Protein AF-A0A2T6E8A7-F1 (afdb_monomer)

Foldseek 3Di:
DPPPVVVVVVVVVPPPDDQQWKKKKKKWKDFPVGRVFIWIKIWIWTDDPQFKIWIWIWIQGGCPPPDRFIWIKIKIKGWDDDPPDPFKTKMKMKIWTGTDPDPGTWIKTKIWMWGHPDQFKIKIWMWIDTPVDPRRIMIMIIMMGIPSSVVCVVVVQVPPPPPPPPPPPDPPDDDPPDDDPDDDDDDDDDDDDDDDDDDDDDDDDDDPDDPDPDPDPPPPPVVNVVVLVVLVVQQPDDDPFAKKKWQGKALDSVVVVVVLVVCCVPDPSVQWGWHQDPVVNTIITIGDRDHPVVRVVVQVSCVVVVTHIDIDGDHDDPD

Structure (mmCIF, N/CA/C/O backbone):
data_AF-A0A2T6E8A7-F1
#
_entry.id   AF-A0A2T6E8A7-F1
#
loop_
_atom_site.group_PDB
_atom_site.id
_atom_site.type_symbol
_atom_site.label_atom_id
_atom_site.label_alt_id
_atom_site.label_comp_id
_atom_site.label_asym_id
_atom_site.label_entity_id
_atom_site.label_seq_id
_atom_site.pdbx_PDB_ins_code
_atom_site.Cartn_x
_atom_site.Cartn_y
_atom_site.Cartn_z
_atom_site.occupancy
_atom_site.B_iso_or_equiv
_atom_site.auth_seq_id
_atom_site.auth_comp_id
_atom_site.auth_asym_id
_atom_site.auth_atom_id
_atom_site.pdbx_PDB_model_num
ATOM 1 N N . MET A 1 1 ? -6.233 22.388 32.975 1.00 47.16 1 MET A N 1
ATOM 2 C CA . MET A 1 1 ? -6.490 21.350 31.947 1.00 47.16 1 MET A CA 1
ATOM 3 C C . MET A 1 1 ? -6.952 21.901 30.582 1.00 47.16 1 MET A C 1
ATOM 5 O O . MET A 1 1 ? -7.516 21.151 29.806 1.00 47.16 1 MET A O 1
ATOM 9 N N . LYS A 1 2 ? -6.678 23.170 30.222 1.00 43.06 2 LYS A N 1
ATOM 10 C CA . LYS A 1 2 ? -6.963 23.716 28.875 1.00 43.06 2 LYS A CA 1
ATOM 11 C C . LYS A 1 2 ? -5.783 23.768 27.868 1.00 43.06 2 LYS A C 1
ATOM 13 O O . LYS A 1 2 ? -6.084 23.927 26.692 1.00 43.06 2 LYS A O 1
ATOM 18 N N . PRO A 1 3 ? -4.483 23.600 28.222 1.00 44.62 3 PRO A N 1
ATOM 19 C CA . PRO A 1 3 ? -3.418 23.781 27.226 1.00 44.62 3 PRO A CA 1
ATOM 20 C C . PRO A 1 3 ? -3.110 22.536 26.372 1.00 44.62 3 PRO A C 1
ATOM 22 O O . PRO A 1 3 ? -2.413 22.660 25.374 1.00 44.62 3 PRO A O 1
ATOM 25 N N . PHE A 1 4 ? -3.630 21.347 26.707 1.00 44.06 4 PHE A N 1
ATOM 26 C CA . PHE A 1 4 ? -3.289 20.111 25.980 1.00 44.06 4 PHE A CA 1
ATOM 27 C C . PHE A 1 4 ? -4.102 19.917 24.683 1.00 44.06 4 PHE A C 1
ATOM 29 O O . PHE A 1 4 ? -3.589 19.392 23.701 1.00 44.06 4 PHE A O 1
ATOM 36 N N . PHE A 1 5 ? -5.340 20.428 24.634 1.00 42.47 5 PHE A N 1
ATOM 37 C CA . PHE A 1 5 ? -6.212 20.334 23.451 1.00 42.47 5 PHE A CA 1
ATOM 38 C C . PHE A 1 5 ? -5.755 21.209 22.276 1.00 42.47 5 PHE A C 1
ATOM 40 O O . PHE A 1 5 ? -6.017 20.880 21.124 1.00 42.47 5 PHE A O 1
ATOM 47 N N . VAL A 1 6 ? -5.029 22.296 22.549 1.00 43.62 6 VAL A N 1
ATOM 48 C CA . VAL A 1 6 ? -4.458 23.140 21.492 1.00 43.62 6 VAL A CA 1
ATOM 49 C C . VAL A 1 6 ? -3.283 22.428 20.814 1.00 43.62 6 VAL A C 1
ATOM 51 O O . VAL A 1 6 ? -3.108 22.580 19.613 1.00 43.62 6 VAL A O 1
ATOM 54 N N . PHE A 1 7 ? -2.536 21.582 21.531 1.00 42.62 7 PHE A N 1
ATOM 55 C CA . PHE A 1 7 ? -1.348 20.910 20.994 1.00 42.62 7 PHE A CA 1
ATOM 56 C C . PHE A 1 7 ? -1.667 19.818 19.961 1.00 42.62 7 PHE A C 1
ATOM 58 O O . PHE A 1 7 ? -0.967 19.723 18.958 1.00 42.62 7 PHE A O 1
ATOM 65 N N . VAL A 1 8 ? -2.733 19.031 20.153 1.00 44.66 8 VAL A N 1
ATOM 66 C CA . VAL A 1 8 ? -3.107 17.957 19.206 1.00 44.66 8 VAL A CA 1
ATOM 67 C C . VAL A 1 8 ? -3.719 18.529 17.921 1.00 44.66 8 VAL A C 1
ATOM 69 O O . VAL A 1 8 ? -3.403 18.060 16.828 1.00 44.66 8 VAL A O 1
ATOM 72 N N . SER A 1 9 ? -4.518 19.596 18.026 1.00 43.59 9 SER A N 1
ATOM 73 C CA . SER A 1 9 ? -5.091 20.271 16.854 1.00 43.59 9 SER A CA 1
ATOM 74 C C . SER A 1 9 ? -4.062 21.113 16.088 1.00 43.59 9 SER A C 1
ATOM 76 O O . SER A 1 9 ? -4.093 21.115 14.859 1.00 43.59 9 SER A O 1
ATOM 78 N N . LEU A 1 10 ? -3.112 21.778 16.769 1.00 38.94 10 LEU A N 1
ATOM 79 C CA . LEU A 1 10 ? -2.026 22.490 16.076 1.00 38.94 10 LEU A CA 1
ATOM 80 C C . LEU A 1 10 ? -1.034 21.526 15.412 1.00 38.94 10 LEU A C 1
ATOM 82 O O . LEU A 1 10 ? -0.597 21.811 14.302 1.00 38.94 10 LEU A O 1
ATOM 86 N N . ALA A 1 11 ? -0.720 20.380 16.031 1.00 44.75 11 ALA A N 1
ATOM 87 C CA . ALA A 1 11 ? 0.197 19.398 15.444 1.00 44.75 11 ALA A CA 1
ATOM 88 C C . ALA A 1 11 ? -0.328 18.815 14.118 1.00 44.75 11 ALA A C 1
ATOM 90 O O . ALA A 1 11 ? 0.455 18.542 13.211 1.00 44.75 11 ALA A O 1
ATOM 91 N N . MET A 1 12 ? -1.652 18.682 13.969 1.00 44.31 12 MET A N 1
ATOM 92 C CA . MET A 1 12 ? -2.278 18.249 12.713 1.00 44.31 12 MET A CA 1
ATOM 93 C C . MET A 1 12 ? -2.247 19.332 11.620 1.00 44.31 12 MET A C 1
ATOM 95 O O . MET A 1 12 ? -2.169 18.994 10.438 1.00 44.31 12 MET A O 1
ATOM 99 N N . ALA A 1 13 ? -2.274 20.616 11.997 1.00 43.91 13 ALA A N 1
ATOM 100 C CA . ALA A 1 13 ? -2.292 21.744 11.063 1.00 43.91 13 ALA A CA 1
ATOM 101 C C . ALA A 1 13 ? -0.890 22.228 10.637 1.00 43.91 13 ALA A C 1
ATOM 103 O O . ALA A 1 13 ? -0.760 22.807 9.562 1.00 43.91 13 ALA A O 1
ATOM 104 N N . SER A 1 14 ? 0.160 21.986 11.434 1.00 40.50 14 SER A N 1
ATOM 105 C CA . SER A 1 14 ? 1.520 22.488 11.164 1.00 40.50 14 SER A CA 1
ATOM 106 C C . SER A 1 14 ? 2.493 21.466 10.560 1.00 40.50 14 SER A C 1
ATOM 108 O O . SER A 1 14 ? 3.642 21.811 10.300 1.00 40.50 14 SER A O 1
ATOM 110 N N . LEU A 1 15 ? 2.077 20.219 10.318 1.00 42.75 15 LEU A N 1
ATOM 111 C CA . LEU A 1 15 ? 2.894 19.219 9.613 1.00 42.75 15 LEU A CA 1
ATOM 112 C C . LEU A 1 15 ? 2.669 19.301 8.097 1.00 42.75 15 LEU A C 1
ATOM 114 O O . LEU A 1 15 ? 2.238 18.350 7.445 1.00 42.75 15 LEU A O 1
ATOM 118 N N . SER A 1 16 ? 2.950 20.472 7.535 1.00 44.66 16 SER A N 1
ATOM 119 C CA . SER A 1 16 ? 3.291 20.623 6.127 1.00 44.66 16 SER A CA 1
ATOM 120 C C . SER A 1 16 ? 4.777 20.314 5.991 1.00 44.66 16 SER A C 1
ATOM 122 O O . SER A 1 16 ? 5.584 21.114 6.452 1.00 44.66 16 SER A O 1
ATOM 124 N N . VAL A 1 17 ? 5.095 19.139 5.436 1.00 42.09 17 VAL A N 1
ATOM 125 C CA . VAL A 1 17 ? 6.297 18.757 4.661 1.00 42.09 17 VAL A CA 1
ATOM 126 C C . VAL A 1 17 ? 6.414 17.221 4.747 1.00 42.09 17 VAL A C 1
ATOM 128 O O . VAL A 1 17 ? 6.731 16.662 5.790 1.00 42.09 17 VAL A O 1
ATOM 131 N N . GLN A 1 18 ? 6.105 16.545 3.633 1.00 45.78 18 GLN A N 1
ATOM 132 C CA . GLN A 1 18 ? 6.493 15.157 3.309 1.00 45.78 18 GLN A CA 1
ATOM 133 C C . GLN A 1 18 ? 5.883 13.967 4.093 1.00 45.78 18 GLN A C 1
ATOM 135 O O . GLN A 1 18 ? 6.484 12.897 4.133 1.00 45.78 18 GLN A O 1
ATOM 140 N N . ALA A 1 19 ? 4.675 14.063 4.659 1.00 44.72 19 ALA A N 1
ATOM 141 C CA . ALA A 1 19 ? 3.970 12.850 5.108 1.00 44.72 19 ALA A CA 1
ATOM 142 C C . ALA A 1 19 ? 3.392 12.096 3.895 1.00 44.72 19 ALA A C 1
ATOM 144 O O . ALA A 1 19 ? 2.488 12.593 3.224 1.00 44.72 19 ALA A O 1
ATOM 145 N N . GLU A 1 20 ? 3.947 10.924 3.588 1.00 64.12 20 GLU A N 1
ATOM 146 C CA . GLU A 1 20 ? 3.787 10.299 2.274 1.00 64.12 20 GLU A CA 1
ATOM 147 C C . GLU A 1 20 ? 2.531 9.440 2.077 1.00 64.12 20 GLU A C 1
ATOM 149 O O . GLU A 1 20 ? 2.126 9.279 0.928 1.00 64.12 20 GLU A O 1
ATOM 154 N N . ASP A 1 21 ? 1.890 8.932 3.133 1.00 79.56 21 ASP A N 1
ATOM 155 C CA . ASP A 1 21 ? 0.665 8.132 3.013 1.00 79.56 21 ASP A CA 1
ATOM 156 C C . ASP A 1 21 ? -0.347 8.504 4.118 1.00 79.56 21 ASP A C 1
ATOM 158 O O . ASP A 1 21 ? -0.066 8.477 5.317 1.00 79.56 21 ASP A O 1
ATOM 162 N N . THR A 1 22 ? -1.554 8.887 3.694 1.00 89.31 22 THR A N 1
ATOM 163 C CA . THR A 1 22 ? -2.738 9.042 4.556 1.00 89.31 22 THR A CA 1
ATOM 164 C C . THR A 1 22 ? -3.665 7.863 4.296 1.00 89.31 22 THR A C 1
ATOM 166 O O . THR A 1 22 ? -3.888 7.506 3.134 1.00 89.31 22 THR A O 1
ATOM 169 N N . PHE A 1 23 ? -4.224 7.273 5.352 1.00 90.94 23 PHE A N 1
ATOM 170 C CA . PHE A 1 23 ? -5.163 6.162 5.224 1.00 90.94 23 PHE A CA 1
ATOM 171 C C . PHE A 1 23 ? -6.329 6.252 6.199 1.00 90.94 23 PHE A C 1
ATOM 173 O O . PHE A 1 23 ? -6.275 6.906 7.238 1.00 90.94 23 PHE A O 1
ATOM 180 N N . PHE A 1 24 ? -7.413 5.585 5.832 1.00 94.19 24 PHE A N 1
ATOM 181 C CA . PHE A 1 24 ? -8.679 5.590 6.547 1.00 94.19 24 PHE A CA 1
ATOM 182 C C . PHE A 1 24 ? -8.940 4.193 7.081 1.00 94.19 24 PHE A C 1
ATOM 184 O O .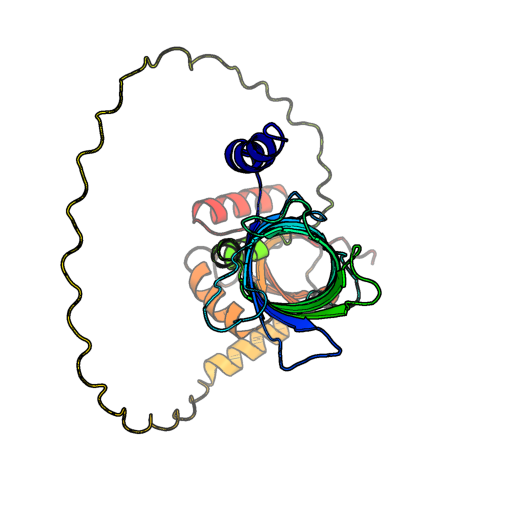 PHE A 1 24 ? -8.599 3.212 6.424 1.00 94.19 24 PHE A O 1
ATOM 191 N N . SER A 1 25 ? -9.552 4.076 8.255 1.00 94.88 25 SER A N 1
ATOM 192 C CA . SER A 1 25 ? -9.952 2.764 8.766 1.00 94.88 25 SER A CA 1
ATOM 193 C C . SER A 1 25 ? -11.312 2.801 9.432 1.00 94.88 25 SER A C 1
ATOM 195 O O . SER A 1 25 ? -11.571 3.717 10.212 1.00 94.88 25 SER A O 1
ATOM 197 N N . ILE A 1 26 ? -12.121 1.773 9.188 1.00 95.12 26 ILE A N 1
ATOM 198 C CA . ILE A 1 26 ? -13.404 1.543 9.859 1.00 95.12 26 ILE A CA 1
ATOM 199 C C . ILE A 1 26 ? -13.352 0.160 10.502 1.00 95.12 26 ILE A C 1
ATOM 201 O O . ILE A 1 26 ? -12.892 -0.798 9.878 1.00 95.12 26 ILE A O 1
ATOM 205 N N . ALA A 1 27 ? -13.796 0.051 11.750 1.00 95.62 27 ALA A N 1
ATOM 206 C CA . ALA A 1 27 ? -13.743 -1.196 12.497 1.00 95.62 27 ALA A CA 1
ATOM 207 C C . ALA A 1 27 ? -14.930 -1.379 13.440 1.00 95.62 27 ALA A C 1
ATOM 209 O O . ALA A 1 27 ? -15.390 -0.423 14.066 1.00 95.62 27 ALA A O 1
ATOM 210 N N . GLY A 1 28 ? -15.355 -2.631 13.589 1.00 94.94 28 GLY A N 1
ATOM 211 C CA . GLY A 1 28 ? -16.166 -3.069 14.717 1.00 94.94 28 GLY A CA 1
ATOM 212 C C . GLY A 1 28 ? -15.267 -3.373 15.913 1.00 94.94 28 GLY A C 1
ATOM 213 O O . GLY A 1 28 ? -14.161 -3.889 15.749 1.00 94.94 28 GLY A O 1
ATOM 214 N N . THR A 1 29 ? -15.725 -3.045 17.115 1.00 92.81 29 THR A N 1
ATOM 215 C CA . THR A 1 29 ? -15.020 -3.325 18.373 1.00 92.81 29 THR A CA 1
ATOM 216 C C . THR A 1 29 ? -15.984 -3.953 19.364 1.00 92.81 29 THR A C 1
ATOM 218 O O . THR A 1 29 ? -17.149 -3.573 19.406 1.00 92.81 29 THR A O 1
ATOM 221 N N . THR A 1 30 ? -15.521 -4.889 20.182 1.00 92.44 30 THR A N 1
ATOM 222 C CA . THR A 1 30 ? -16.350 -5.491 21.231 1.00 92.44 30 THR A CA 1
ATOM 223 C C . THR A 1 30 ? -15.495 -5.947 22.410 1.00 92.44 30 THR A C 1
ATOM 225 O O . THR A 1 30 ? -14.396 -6.458 22.181 1.00 92.44 30 THR A O 1
ATOM 228 N N . PRO A 1 31 ? -15.980 -5.842 23.659 1.00 91.31 31 PRO A N 1
ATOM 229 C CA . PRO A 1 31 ? -15.365 -6.538 24.782 1.00 91.31 31 PRO A CA 1
ATOM 230 C C . PRO A 1 31 ? -15.378 -8.052 24.530 1.00 91.31 31 PRO A C 1
ATOM 232 O O . PRO A 1 31 ? -16.404 -8.604 24.125 1.00 91.31 31 PRO A O 1
ATOM 235 N N . ILE A 1 32 ? -14.267 -8.741 24.798 1.00 90.12 32 ILE A N 1
ATOM 236 C CA . ILE A 1 32 ? -14.122 -10.192 24.559 1.00 90.12 32 ILE A CA 1
ATOM 237 C C . ILE A 1 32 ? -15.081 -11.004 25.443 1.00 90.12 32 ILE A C 1
ATOM 239 O O . ILE A 1 32 ? -15.511 -12.091 25.071 1.00 90.12 32 ILE A O 1
ATOM 243 N N . GLN A 1 33 ? -15.451 -10.471 26.608 1.00 87.94 33 GLN A N 1
ATOM 244 C CA . GLN A 1 33 ? -16.379 -11.130 27.527 1.00 87.94 33 GLN A CA 1
ATOM 245 C C . GLN A 1 33 ? -17.856 -10.822 27.222 1.00 87.94 33 GLN A C 1
ATOM 247 O O . GLN A 1 33 ? -18.734 -11.475 27.780 1.00 87.94 33 GLN A O 1
ATOM 252 N N . GLN A 1 34 ? -18.154 -9.814 26.389 1.00 85.25 34 GLN A N 1
ATOM 253 C CA . GLN A 1 34 ? -19.506 -9.260 26.222 1.00 85.25 34 GLN A CA 1
ATOM 254 C C . GLN A 1 34 ? -19.769 -8.864 24.759 1.00 85.25 34 GLN A C 1
ATOM 256 O O . GLN A 1 34 ? -19.896 -7.686 24.435 1.00 85.25 34 GLN A O 1
ATOM 261 N N . PHE A 1 35 ? -19.878 -9.860 23.874 1.00 82.94 35 PHE A N 1
ATOM 262 C CA . PHE A 1 35 ? -20.068 -9.667 22.425 1.00 82.94 35 PHE A CA 1
ATOM 263 C C . PHE A 1 35 ? -21.321 -8.869 22.028 1.00 82.94 35 PHE A C 1
ATOM 265 O O . PHE A 1 35 ? -21.371 -8.296 20.943 1.00 82.94 35 PHE A O 1
ATOM 272 N N . GLU A 1 36 ? -22.326 -8.802 22.901 1.00 81.50 36 GLU A N 1
ATOM 273 C CA . GLU A 1 36 ? -23.545 -8.012 22.676 1.00 81.50 36 GLU A CA 1
ATOM 274 C C . GLU A 1 36 ? -23.285 -6.495 22.700 1.00 81.50 36 GLU A C 1
ATOM 276 O O . GLU A 1 36 ? -24.120 -5.710 22.252 1.00 81.50 36 GLU A O 1
ATOM 281 N N . ARG A 1 37 ? -22.110 -6.072 23.182 1.00 82.25 37 ARG A N 1
ATOM 282 C CA . ARG A 1 37 ? -21.699 -4.670 23.331 1.00 82.25 37 ARG A CA 1
ATOM 283 C C . ARG A 1 37 ? -20.825 -4.199 22.173 1.00 82.25 37 ARG A C 1
ATOM 285 O O . ARG A 1 37 ? -19.785 -3.568 22.370 1.00 82.25 37 ARG A O 1
ATOM 292 N N . ALA A 1 38 ? -21.239 -4.531 20.954 1.00 87.38 38 ALA A N 1
ATOM 293 C CA . ALA A 1 38 ? -20.525 -4.115 19.759 1.00 87.38 38 ALA A CA 1
ATOM 294 C C . ALA A 1 38 ? -20.585 -2.586 19.585 1.00 87.38 38 ALA A C 1
ATOM 296 O O . ALA A 1 38 ? -21.635 -1.953 19.712 1.00 87.38 38 ALA A O 1
ATOM 297 N N . GLY A 1 39 ? -19.435 -1.998 19.278 1.00 90.00 39 GLY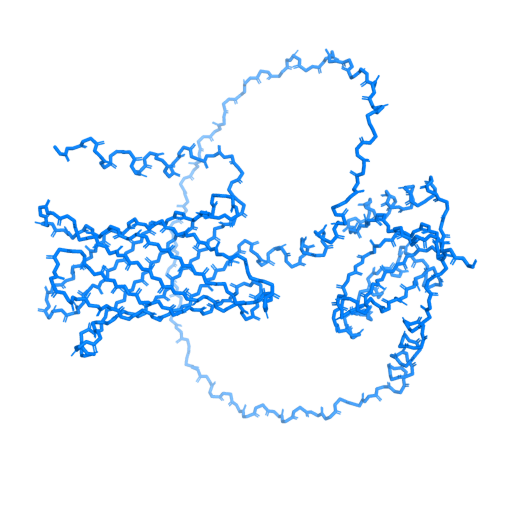 A N 1
ATOM 298 C CA . GLY A 1 39 ? -19.261 -0.600 18.913 1.00 90.00 39 GLY A CA 1
ATOM 299 C C . GLY A 1 39 ? -18.604 -0.460 17.545 1.00 90.00 39 GLY A C 1
ATOM 300 O O . GLY A 1 39 ? -18.164 -1.440 16.937 1.00 90.00 39 GLY A O 1
ATOM 301 N N . ALA A 1 40 ? -18.497 0.779 17.080 1.00 91.94 40 ALA A N 1
ATOM 302 C CA . ALA A 1 40 ? -17.855 1.118 15.816 1.00 91.94 40 ALA A CA 1
ATOM 303 C C . ALA A 1 40 ? -16.789 2.195 16.022 1.00 91.94 40 ALA A C 1
ATOM 305 O O . ALA A 1 40 ? -16.916 3.076 16.877 1.00 91.94 40 ALA A O 1
ATOM 306 N N . ARG A 1 41 ? -15.724 2.124 15.227 1.00 91.75 41 ARG A N 1
ATOM 307 C CA . ARG A 1 41 ? -14.628 3.092 15.231 1.00 91.75 41 ARG A CA 1
ATOM 308 C C . ARG A 1 41 ? -14.277 3.496 13.808 1.00 91.75 41 ARG A C 1
ATOM 310 O O . ARG A 1 41 ? -14.219 2.643 12.923 1.00 91.75 41 ARG A O 1
ATOM 317 N N . ALA A 1 42 ? -13.995 4.776 13.614 1.00 92.56 42 ALA A N 1
ATOM 318 C CA . ALA A 1 42 ? -13.504 5.334 12.365 1.00 92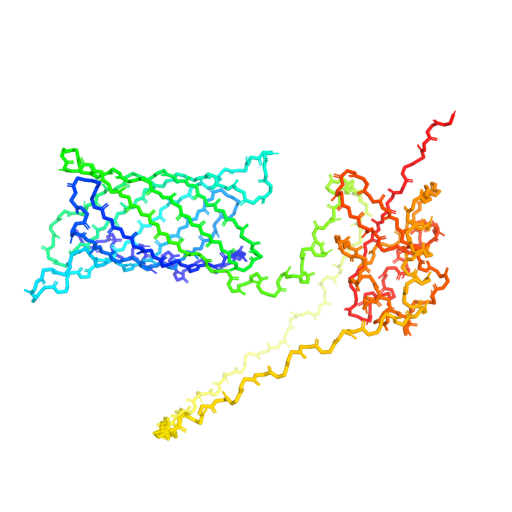.56 42 ALA A CA 1
ATOM 319 C C . ALA A 1 42 ? -12.288 6.221 12.643 1.00 92.56 42 ALA A C 1
ATOM 321 O O . ALA A 1 42 ? -12.288 7.007 13.589 1.00 92.56 42 ALA A O 1
ATOM 322 N N . TYR A 1 43 ? -11.256 6.102 11.816 1.00 91.88 43 TYR A N 1
ATOM 323 C CA . TYR A 1 43 ? -9.993 6.809 12.000 1.00 91.88 43 TYR A CA 1
ATOM 324 C C . TYR A 1 43 ? -9.483 7.380 10.680 1.00 91.88 43 TYR A C 1
ATOM 326 O O . TYR A 1 43 ? -9.606 6.737 9.633 1.00 91.88 43 TYR A O 1
ATOM 334 N N . VAL A 1 44 ? -8.829 8.535 10.774 1.00 91.69 44 VAL A N 1
ATOM 335 C CA . VAL A 1 44 ? -7.932 9.076 9.752 1.00 91.69 44 VAL A CA 1
ATOM 336 C C . VAL A 1 44 ? -6.515 8.999 10.303 1.00 91.69 44 VAL A C 1
ATOM 338 O O . VAL A 1 44 ? -6.207 9.601 11.334 1.00 91.69 44 VAL A O 1
ATOM 341 N N . HIS A 1 45 ? -5.666 8.237 9.625 1.00 91.00 45 HIS A N 1
ATOM 342 C CA . HIS A 1 45 ? -4.279 7.991 9.994 1.00 91.00 45 HIS A CA 1
ATOM 343 C C . HIS A 1 45 ? -3.333 8.726 9.050 1.00 91.00 45 HIS A C 1
ATOM 345 O O . HIS A 1 45 ? -3.612 8.884 7.858 1.00 91.00 45 HIS A O 1
ATOM 351 N N . ARG A 1 46 ? -2.183 9.121 9.583 1.00 87.44 46 ARG A N 1
ATOM 352 C CA . ARG A 1 46 ? -1.055 9.676 8.845 1.00 87.44 46 ARG A CA 1
ATOM 353 C C . ARG A 1 46 ? 0.220 8.967 9.282 1.00 87.44 46 ARG A C 1
ATOM 355 O O . ARG A 1 46 ? 0.558 8.984 10.468 1.00 87.44 46 ARG A O 1
ATOM 362 N N . ASP A 1 47 ? 0.926 8.391 8.318 1.00 83.75 47 ASP A N 1
ATOM 363 C CA . ASP A 1 47 ? 2.236 7.793 8.554 1.00 83.75 47 ASP A CA 1
ATOM 364 C C . ASP A 1 47 ? 3.306 8.888 8.706 1.00 83.75 47 ASP A C 1
ATOM 366 O O . ASP A 1 47 ? 3.390 9.836 7.921 1.00 83.75 47 ASP A O 1
ATOM 370 N N . LEU A 1 48 ? 4.127 8.755 9.743 1.00 81.69 48 LEU A N 1
ATOM 371 C CA . LEU A 1 48 ? 5.305 9.559 10.045 1.00 81.69 48 LEU A CA 1
ATOM 372 C C . LEU A 1 48 ? 6.546 8.681 9.829 1.00 81.69 48 LEU A C 1
ATOM 374 O O . LEU A 1 4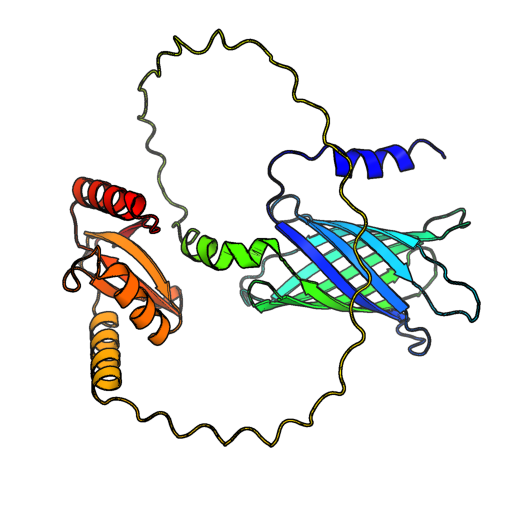8 ? 7.097 8.086 10.758 1.00 81.69 48 LEU A O 1
ATOM 378 N N . GLY A 1 49 ? 6.973 8.569 8.572 1.00 77.50 49 GLY A N 1
ATOM 379 C CA . GLY A 1 49 ? 8.043 7.654 8.173 1.00 77.50 49 GLY A CA 1
ATOM 380 C C . GLY A 1 49 ? 7.569 6.199 8.080 1.00 77.50 49 GLY A C 1
ATOM 381 O O . GLY A 1 49 ? 6.414 5.933 7.771 1.00 77.50 49 GLY A O 1
ATOM 382 N N . ARG A 1 50 ? 8.476 5.238 8.308 1.00 71.31 50 ARG A N 1
ATOM 383 C CA . ARG A 1 50 ? 8.214 3.797 8.088 1.00 71.31 50 ARG A CA 1
ATOM 384 C C . ARG A 1 50 ? 7.628 3.051 9.291 1.00 71.31 50 ARG A C 1
ATOM 386 O O . ARG A 1 50 ? 7.135 1.940 9.130 1.00 71.31 50 ARG A O 1
ATOM 393 N N . HIS A 1 51 ? 7.733 3.620 10.490 1.00 75.69 51 HIS A N 1
ATOM 394 C CA . HIS A 1 51 ? 7.528 2.882 11.746 1.00 75.69 51 HIS A CA 1
ATOM 395 C C . HIS A 1 51 ? 6.580 3.565 12.720 1.00 75.69 51 HIS A C 1
ATOM 397 O O . HIS A 1 51 ? 6.427 3.095 13.844 1.00 75.69 51 HIS A O 1
ATOM 403 N N . LEU A 1 52 ? 5.968 4.676 12.328 1.00 82.38 52 LEU A N 1
ATOM 404 C CA . LEU A 1 52 ? 5.082 5.413 13.205 1.00 82.38 52 LEU A CA 1
ATOM 405 C C . LEU A 1 52 ? 3.897 5.923 12.406 1.00 82.38 52 LEU A C 1
ATOM 407 O O . LEU A 1 52 ? 4.086 6.574 11.388 1.00 82.38 52 LEU A O 1
ATOM 411 N N . ALA A 1 53 ? 2.694 5.676 12.903 1.00 87.12 53 ALA A N 1
ATOM 412 C CA . ALA A 1 53 ? 1.483 6.324 12.425 1.00 87.12 53 ALA A CA 1
ATOM 413 C C . ALA A 1 53 ? 0.812 7.066 13.575 1.00 87.12 53 ALA A C 1
ATOM 415 O O . ALA A 1 53 ? 0.769 6.558 14.703 1.00 87.12 53 ALA A O 1
ATOM 416 N N . ILE A 1 54 ? 0.282 8.249 13.273 1.00 88.94 54 ILE A N 1
ATOM 417 C CA . ILE A 1 54 ? -0.599 9.003 14.162 1.00 88.94 54 ILE A CA 1
ATOM 418 C C . ILE A 1 54 ? -2.006 9.024 13.579 1.00 88.94 54 ILE A C 1
ATOM 420 O O . ILE A 1 54 ? -2.171 9.164 12.368 1.00 88.94 54 ILE A O 1
ATOM 424 N N . ALA A 1 55 ? -3.032 8.911 14.416 1.00 89.81 55 ALA A N 1
ATOM 425 C CA . ALA A 1 55 ? -4.407 8.983 13.935 1.00 89.81 55 ALA A CA 1
ATOM 426 C C . ALA A 1 55 ? -5.321 9.773 14.855 1.00 89.81 55 ALA A C 1
ATOM 428 O O . ALA A 1 55 ? -5.172 9.740 16.076 1.00 89.81 55 ALA A O 1
ATOM 429 N N . GLY A 1 56 ? -6.278 10.450 14.226 1.00 90.06 56 GLY A N 1
ATOM 430 C CA . GLY A 1 56 ? -7.426 11.081 14.859 1.00 90.06 56 GLY A CA 1
ATOM 431 C C . GLY A 1 56 ? -8.696 10.368 14.412 1.00 90.06 56 GLY A C 1
ATOM 432 O O . GLY A 1 56 ? -8.836 10.030 13.234 1.00 90.06 56 GLY A O 1
ATOM 433 N N . GLY A 1 57 ? -9.623 10.114 15.328 1.00 89.94 57 GLY A N 1
ATOM 434 C CA . GLY A 1 57 ? -10.824 9.367 14.983 1.00 89.94 57 GLY A CA 1
ATOM 435 C C . GLY A 1 57 ? -12.009 9.605 15.893 1.00 89.94 57 GLY A C 1
ATOM 436 O O . GLY A 1 57 ? -11.933 10.315 16.897 1.00 89.94 57 GLY A O 1
ATOM 437 N N . TYR A 1 58 ? -13.097 8.957 15.512 1.00 90.00 58 TYR A N 1
ATOM 438 C CA . TYR A 1 58 ? -14.331 8.870 16.264 1.00 90.00 58 TYR A CA 1
ATOM 439 C C . TYR A 1 58 ? -14.549 7.419 16.684 1.00 90.00 58 TYR A C 1
ATOM 441 O O . TYR A 1 58 ? -14.403 6.498 15.877 1.00 90.00 58 TYR A O 1
ATOM 449 N N . ALA A 1 59 ? -14.937 7.213 17.935 1.00 85.94 59 ALA A N 1
ATOM 450 C CA . ALA A 1 59 ? -15.520 5.950 18.363 1.00 85.94 59 ALA A CA 1
ATOM 451 C C . ALA A 1 59 ? -16.890 6.163 18.971 1.00 85.94 59 ALA A C 1
ATOM 453 O O . ALA A 1 59 ? -17.120 7.134 19.692 1.00 85.94 59 ALA A O 1
ATOM 454 N N . GLN A 1 60 ? -17.743 5.186 18.693 1.00 86.75 60 GLN A N 1
ATOM 455 C CA . GLN A 1 60 ? -19.012 4.971 19.348 1.00 86.75 60 GLN A CA 1
ATOM 456 C C . GLN A 1 60 ? -18.914 3.641 20.092 1.00 86.75 60 GLN A C 1
ATOM 458 O O . GLN A 1 60 ? -19.031 2.562 19.503 1.00 86.75 60 GLN A O 1
ATOM 463 N N . SER A 1 61 ? -18.632 3.728 21.387 1.00 69.62 61 SER A N 1
ATOM 464 C CA . SER A 1 61 ? -18.726 2.606 22.317 1.00 69.62 61 SER A CA 1
ATOM 465 C C . SER A 1 61 ? -20.188 2.417 22.696 1.00 69.62 61 SER A C 1
ATOM 467 O O . SER A 1 61 ? -20.768 3.357 23.217 1.00 69.62 61 SER A O 1
ATOM 469 N N . GLU A 1 62 ? -20.750 1.232 22.434 1.00 71.69 62 GLU A N 1
ATOM 470 C CA . GLU A 1 62 ? -22.125 0.829 22.777 1.00 71.69 62 GLU A CA 1
ATOM 471 C C . GLU A 1 62 ? -23.246 1.808 22.363 1.00 71.69 62 GLU A C 1
ATOM 473 O O . GLU A 1 62 ? -23.360 2.918 22.879 1.00 71.69 62 GLU A O 1
ATOM 478 N N . PRO A 1 63 ? -24.224 1.391 21.547 1.00 54.53 63 PRO A N 1
ATOM 479 C CA . PRO A 1 63 ? -25.503 2.083 21.521 1.00 54.53 63 PRO A CA 1
ATOM 480 C C . PRO A 1 63 ? -26.256 1.802 22.835 1.00 54.53 63 PRO A C 1
ATOM 482 O O . PRO A 1 63 ? -27.188 0.999 22.870 1.00 54.53 63 PRO A O 1
ATOM 485 N N . GLN A 1 64 ? -25.901 2.471 23.937 1.00 50.22 64 GLN A N 1
ATOM 486 C CA . GLN A 1 64 ? -26.875 2.638 25.012 1.00 50.22 64 GLN A CA 1
ATOM 487 C C . GLN A 1 64 ? -28.045 3.423 24.418 1.00 50.22 64 GLN A C 1
ATOM 489 O O . GLN A 1 64 ? -27.853 4.496 23.839 1.00 50.22 64 GLN A O 1
ATOM 494 N N . ARG A 1 65 ? -29.264 2.870 24.496 1.00 45.41 65 ARG A N 1
ATOM 495 C CA . ARG A 1 65 ? -30.469 3.534 23.973 1.00 45.41 65 ARG A CA 1
ATOM 496 C C . ARG A 1 65 ? -30.536 4.963 24.523 1.00 45.41 65 ARG A C 1
ATOM 498 O O . ARG A 1 65 ? -30.794 5.151 25.705 1.00 45.41 65 ARG A O 1
ATOM 505 N N . GLY A 1 66 ? -30.329 5.948 23.648 1.00 45.19 66 GLY A N 1
ATOM 506 C CA . GLY A 1 66 ? -30.441 7.372 23.972 1.00 45.19 66 GLY A CA 1
ATOM 507 C C . GLY A 1 66 ? -29.135 8.108 24.287 1.00 45.19 66 GLY A C 1
ATOM 508 O O . GLY A 1 66 ? -29.205 9.298 24.577 1.00 45.19 66 GLY A O 1
ATOM 509 N N . VAL A 1 67 ? -27.962 7.468 24.203 1.00 47.97 67 VAL A N 1
ATOM 510 C CA . VAL A 1 67 ? -26.671 8.135 24.440 1.00 47.97 67 VAL A CA 1
ATOM 511 C C . VAL A 1 67 ? -25.717 7.858 23.277 1.00 47.97 67 VAL A C 1
ATOM 513 O O . VAL A 1 67 ? -25.083 6.811 23.204 1.00 47.97 67 VAL A O 1
ATOM 516 N N . SER A 1 68 ? -25.592 8.809 22.348 1.00 50.25 68 SER A N 1
ATOM 517 C CA . SER A 1 68 ? -24.501 8.805 21.369 1.00 50.25 68 SER A CA 1
ATOM 518 C C . SER A 1 68 ? -23.236 9.343 22.043 1.00 50.25 68 SER A C 1
ATOM 520 O O . SER A 1 68 ? -22.926 10.533 21.946 1.00 50.25 68 SER A O 1
ATOM 522 N N . GLN A 1 69 ? -22.521 8.493 22.777 1.00 59.72 69 GLN A N 1
ATOM 523 C CA . GLN A 1 69 ? -21.204 8.850 23.302 1.00 59.72 69 GLN A CA 1
ATOM 524 C C . GLN A 1 69 ? -20.178 8.716 22.182 1.00 59.72 69 GLN A C 1
ATOM 526 O O . GLN A 1 69 ? -19.606 7.661 21.924 1.00 59.72 69 GLN A O 1
ATOM 531 N N . GLY A 1 70 ? -20.008 9.825 21.471 1.00 60.66 70 GLY A N 1
ATOM 532 C CA . GLY A 1 70 ? -18.879 10.028 20.593 1.00 60.66 70 GLY A CA 1
ATOM 533 C C . GLY A 1 70 ? -17.639 10.370 21.397 1.00 60.66 70 GLY A C 1
ATOM 534 O O . GLY A 1 70 ? -17.682 11.252 22.255 1.00 60.66 70 GLY A O 1
ATOM 535 N N . SER A 1 71 ? -16.533 9.706 21.098 1.00 65.25 71 SER A N 1
ATOM 536 C CA . SER A 1 71 ? -15.235 10.037 21.685 1.00 65.25 71 SER A CA 1
ATOM 537 C C . SER A 1 71 ? -14.206 10.355 20.615 1.00 65.25 71 SER A C 1
ATOM 539 O O . SER A 1 71 ? -14.180 9.694 19.573 1.00 65.25 71 SER A O 1
ATOM 541 N N . VAL A 1 72 ? -13.346 11.332 20.898 1.00 72.81 72 VAL A N 1
ATOM 542 C CA . VAL A 1 72 ? -12.161 11.609 20.080 1.00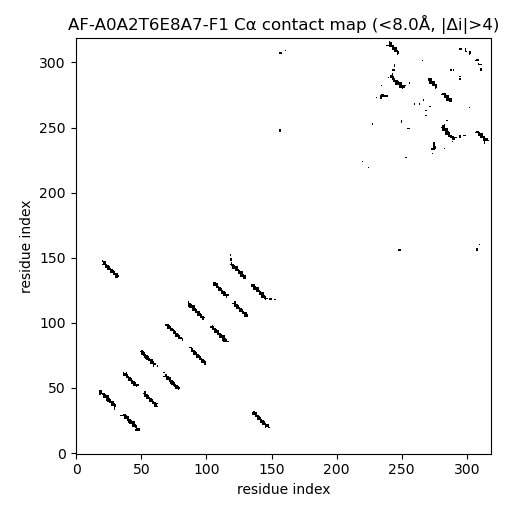 72.81 72 VAL A CA 1
ATOM 543 C C . VAL A 1 72 ? -11.073 10.624 20.478 1.00 72.81 72 VAL A C 1
ATOM 545 O O . VAL A 1 72 ? -10.805 10.453 21.670 1.00 72.81 72 VAL A O 1
ATOM 548 N N . ILE A 1 73 ? -10.454 9.983 19.487 1.00 72.38 73 ILE A N 1
ATOM 549 C CA . ILE A 1 73 ? -9.337 9.064 19.711 1.00 72.38 73 ILE A CA 1
ATOM 550 C C . ILE A 1 73 ? -8.071 9.613 19.074 1.00 72.38 73 ILE A C 1
ATOM 552 O O . ILE A 1 73 ? -8.077 9.935 17.887 1.00 72.38 73 ILE A O 1
ATOM 556 N N . ALA A 1 74 ? -6.992 9.657 19.854 1.00 71.94 74 ALA A N 1
ATOM 557 C CA . ALA A 1 74 ? -5.630 9.767 19.348 1.00 71.94 74 ALA A CA 1
ATOM 558 C C . ALA A 1 74 ? -4.968 8.385 19.392 1.00 71.94 74 ALA A C 1
ATOM 560 O O . ALA A 1 74 ? -5.028 7.719 20.427 1.00 71.94 74 ALA A O 1
ATOM 561 N N . ARG A 1 75 ? -4.346 7.956 18.292 1.00 78.44 75 ARG A N 1
ATOM 562 C CA . ARG A 1 75 ? -3.654 6.663 18.195 1.00 78.44 75 ARG A CA 1
ATOM 563 C C . ARG A 1 75 ? -2.220 6.836 17.731 1.00 78.44 75 ARG A C 1
ATOM 565 O O . ARG A 1 75 ? -1.975 7.568 16.778 1.00 78.44 75 ARG A O 1
ATOM 572 N N . PHE A 1 76 ? -1.317 6.103 18.369 1.00 77.50 76 PHE A N 1
ATOM 573 C CA . PHE A 1 76 ? 0.065 5.913 17.936 1.00 77.50 76 PHE A CA 1
ATOM 574 C C . PHE A 1 76 ? 0.259 4.442 17.606 1.00 77.50 76 PHE A C 1
ATOM 576 O O . PHE A 1 76 ? -0.080 3.606 18.440 1.00 77.50 76 PHE A O 1
ATOM 583 N N . SER A 1 77 ? 0.792 4.103 16.433 1.00 71.88 77 SER A N 1
ATOM 584 C CA . SER A 1 77 ? 1.066 2.700 16.095 1.00 71.88 77 SER A CA 1
ATOM 585 C C . SER A 1 77 ? 2.396 2.485 15.391 1.00 71.88 77 SER A C 1
ATOM 587 O O . SER A 1 77 ? 2.811 3.328 14.601 1.00 71.88 77 SER A O 1
ATOM 589 N N . MET A 1 78 ? 3.026 1.342 15.670 1.00 75.56 78 MET A N 1
ATOM 590 C CA . MET A 1 78 ? 4.309 0.927 15.105 1.00 75.56 78 MET A CA 1
ATOM 591 C C . MET A 1 78 ? 4.131 -0.347 14.273 1.00 75.56 78 MET A C 1
ATOM 593 O O . MET A 1 78 ? 3.999 -1.424 14.861 1.00 75.56 78 MET A O 1
ATOM 597 N N . PRO A 1 79 ? 4.079 -0.261 12.933 1.00 69.06 79 PRO A N 1
ATOM 598 C CA . PRO A 1 79 ? 4.105 -1.440 12.080 1.00 69.06 79 PRO A CA 1
ATOM 599 C C . PRO A 1 79 ? 5.510 -2.057 12.071 1.00 69.06 79 PRO A C 1
ATOM 601 O O . PRO A 1 79 ? 6.512 -1.349 11.924 1.00 69.06 79 PRO A O 1
ATOM 604 N N . PHE A 1 80 ? 5.595 -3.383 12.189 1.00 71.19 80 PHE A N 1
ATOM 605 C CA . PHE A 1 80 ? 6.850 -4.112 12.011 1.00 71.19 80 PHE A CA 1
ATOM 606 C C . PHE A 1 80 ? 6.878 -4.757 10.625 1.00 71.19 80 PHE A C 1
ATOM 608 O O . PHE A 1 80 ? 5.929 -5.424 10.213 1.00 71.19 80 PHE A O 1
ATOM 615 N N . GLN A 1 81 ? 7.984 -4.585 9.905 1.00 65.69 81 GLN A N 1
ATOM 616 C CA . GLN A 1 81 ? 8.233 -5.358 8.693 1.00 65.69 81 GLN A CA 1
ATOM 617 C C . GLN A 1 81 ? 8.704 -6.756 9.092 1.00 65.69 81 GLN A C 1
ATOM 619 O O . GLN A 1 81 ? 9.642 -6.901 9.875 1.00 65.69 81 GLN A O 1
ATOM 624 N N . THR A 1 82 ? 8.057 -7.788 8.555 1.00 56.81 82 THR A N 1
ATOM 625 C CA . THR A 1 82 ? 8.514 -9.173 8.699 1.00 56.81 82 THR A CA 1
ATOM 626 C C . THR A 1 82 ? 8.920 -9.697 7.329 1.00 56.81 82 THR A C 1
ATOM 628 O O . THR A 1 82 ? 8.279 -9.386 6.329 1.00 56.81 82 THR A O 1
ATOM 631 N N . SER A 1 83 ? 9.975 -10.509 7.267 1.00 46.09 83 SER A N 1
ATOM 632 C CA . SER A 1 83 ? 10.400 -11.184 6.032 1.00 46.09 83 SER A CA 1
ATOM 633 C C . SER A 1 83 ? 9.461 -12.322 5.610 1.00 46.09 83 SER A C 1
ATOM 635 O O . SER A 1 83 ? 9.687 -12.961 4.588 1.00 46.09 83 SER A O 1
ATOM 637 N N . LEU A 1 84 ? 8.426 -12.609 6.409 1.00 47.44 84 LEU A N 1
ATOM 638 C CA . LEU A 1 84 ? 7.621 -13.826 6.312 1.00 47.44 84 LEU A CA 1
ATOM 639 C C . LEU A 1 84 ? 6.505 -13.738 5.264 1.00 47.44 84 LEU A C 1
ATOM 641 O O . LEU A 1 84 ? 6.059 -14.776 4.782 1.00 47.44 84 LEU A O 1
ATOM 645 N N . ASN A 1 85 ? 6.053 -12.533 4.904 1.00 53.66 85 ASN A N 1
ATOM 646 C CA . ASN A 1 85 ? 5.110 -12.287 3.811 1.00 53.66 85 ASN A CA 1
ATOM 647 C C . ASN A 1 85 ? 5.001 -10.770 3.578 1.00 53.66 85 ASN A C 1
ATOM 649 O O . ASN A 1 85 ? 4.697 -10.044 4.524 1.00 53.66 85 ASN A O 1
ATOM 653 N N . GLU A 1 86 ? 5.152 -10.280 2.343 1.00 64.88 86 GLU A N 1
ATOM 654 C CA . GLU A 1 86 ? 5.050 -8.842 2.008 1.00 64.88 86 GLU A CA 1
ATOM 655 C C . GLU A 1 86 ? 3.676 -8.223 2.317 1.00 64.88 86 GLU A C 1
ATOM 657 O O . GLU A 1 86 ? 3.477 -7.043 2.071 1.00 64.88 86 GLU A O 1
ATOM 662 N N . ARG A 1 87 ? 2.703 -9.006 2.793 1.00 74.94 87 ARG A N 1
ATOM 663 C CA . ARG A 1 87 ? 1.307 -8.592 2.967 1.00 74.94 87 ARG A CA 1
ATOM 664 C C . ARG A 1 87 ? 0.790 -8.702 4.394 1.00 74.94 87 ARG A C 1
ATOM 666 O O . ARG A 1 87 ? -0.381 -8.407 4.601 1.00 74.94 87 ARG A O 1
ATOM 673 N N . VAL A 1 88 ? 1.599 -9.160 5.351 1.00 80.31 88 VAL A N 1
ATOM 674 C CA . VAL A 1 88 ? 1.172 -9.326 6.749 1.00 80.31 88 VAL A CA 1
ATOM 675 C C . VAL A 1 88 ? 2.049 -8.469 7.653 1.00 80.31 88 VAL A C 1
ATOM 677 O O . VAL A 1 88 ? 3.244 -8.726 7.801 1.00 80.31 88 VAL A O 1
ATOM 680 N N . TYR A 1 89 ? 1.441 -7.462 8.274 1.00 83.31 89 TYR A N 1
ATOM 681 C CA . TYR A 1 89 ? 2.130 -6.448 9.063 1.00 83.31 89 TYR A CA 1
ATOM 682 C C . TYR A 1 89 ? 1.626 -6.476 10.507 1.00 83.31 89 TYR A C 1
ATOM 684 O O . TYR A 1 89 ? 0.524 -5.992 10.788 1.00 83.31 89 TYR A O 1
ATOM 692 N N . PRO A 1 90 ? 2.386 -7.050 11.453 1.00 85.75 90 PRO A N 1
ATOM 693 C CA . PRO A 1 90 ? 2.071 -6.879 12.861 1.00 85.75 90 PRO A CA 1
ATOM 694 C C . PRO A 1 90 ? 2.229 -5.406 13.253 1.00 85.75 90 PRO A C 1
ATOM 696 O O . PRO A 1 90 ? 3.077 -4.690 12.717 1.00 85.75 90 PRO A O 1
ATOM 699 N N . PHE A 1 91 ? 1.427 -4.956 14.210 1.00 87.50 91 PHE A N 1
ATOM 700 C CA . PHE A 1 91 ? 1.540 -3.621 14.782 1.00 87.50 91 PHE A CA 1
ATOM 701 C C . PHE A 1 91 ? 1.192 -3.624 16.269 1.00 87.50 91 PHE A C 1
ATOM 703 O O . PHE A 1 91 ? 0.401 -4.440 16.745 1.00 87.50 91 PHE A O 1
ATOM 710 N N . ALA A 1 92 ? 1.756 -2.668 16.998 1.00 91.44 92 ALA A N 1
ATOM 711 C CA . ALA A 1 92 ? 1.350 -2.332 18.359 1.00 91.44 92 ALA A CA 1
ATOM 712 C C . ALA A 1 92 ? 0.982 -0.851 18.432 1.00 91.44 92 ALA A C 1
ATOM 714 O O . ALA A 1 92 ? 1.481 -0.059 17.630 1.00 91.44 92 ALA A O 1
ATOM 715 N N . GLY A 1 93 ? 0.114 -0.466 19.365 1.00 90.62 93 GLY A N 1
ATOM 716 C CA . GLY A 1 93 ? -0.284 0.926 19.508 1.00 90.62 93 GLY A CA 1
ATOM 717 C C . GLY A 1 93 ? -0.871 1.311 20.856 1.00 90.62 93 GLY A C 1
ATOM 718 O O . GLY A 1 93 ? -1.171 0.464 21.696 1.00 90.62 93 GLY A O 1
ATOM 719 N N . ILE A 1 94 ? -1.008 2.618 21.049 1.00 89.31 94 ILE A N 1
ATOM 720 C CA . ILE A 1 94 ? -1.635 3.229 22.221 1.00 89.31 94 ILE A CA 1
ATOM 721 C C . ILE A 1 94 ? -2.751 4.136 21.720 1.00 89.31 94 ILE A C 1
ATOM 723 O O . ILE A 1 94 ? -2.503 5.010 20.886 1.00 89.31 94 ILE A O 1
ATOM 727 N N . ASP A 1 95 ? -3.953 3.941 22.254 1.00 86.88 95 ASP A N 1
ATOM 728 C CA . ASP A 1 95 ? -5.129 4.748 21.950 1.00 86.88 95 ASP A CA 1
ATOM 729 C C . ASP A 1 95 ? -5.561 5.502 23.208 1.00 86.88 95 ASP A C 1
ATOM 731 O O . ASP A 1 95 ? -5.795 4.893 24.252 1.00 86.88 95 ASP A O 1
ATOM 735 N N . GLN A 1 96 ? -5.737 6.814 23.095 1.00 87.62 96 GLN A N 1
ATOM 736 C CA . GLN A 1 96 ? -6.355 7.631 24.134 1.00 87.62 96 GLN A CA 1
ATOM 737 C C . GLN A 1 96 ? -7.743 8.063 23.673 1.00 87.62 96 GLN A C 1
ATOM 739 O O . GLN A 1 96 ? -7.868 8.738 22.652 1.00 87.62 96 GLN A O 1
ATOM 744 N N . GLN A 1 97 ? -8.773 7.676 24.421 1.00 86.38 97 GLN A N 1
ATOM 745 C CA . GLN A 1 97 ? -10.175 7.937 24.120 1.00 86.38 97 GLN A CA 1
ATOM 746 C C . GLN A 1 97 ? -10.738 8.965 25.106 1.00 86.38 97 GLN A C 1
ATOM 748 O O . GLN A 1 97 ? -10.712 8.757 26.319 1.00 86.38 97 GLN A O 1
ATOM 753 N N . ILE A 1 98 ? -11.244 10.082 24.584 1.00 83.81 98 ILE A N 1
ATOM 754 C CA . ILE A 1 98 ? -11.831 11.161 25.387 1.00 83.81 98 ILE A CA 1
ATOM 755 C C . ILE A 1 98 ? -13.335 11.192 25.131 1.00 83.81 98 ILE A C 1
ATOM 757 O O . ILE A 1 98 ? -13.776 11.594 24.052 1.00 83.81 98 ILE A O 1
ATOM 761 N N . GLU A 1 99 ? -14.119 10.764 26.116 1.00 82.38 99 GLU A N 1
ATOM 762 C CA . GLU A 1 99 ? -15.580 10.841 26.080 1.00 82.38 99 GLU A CA 1
ATOM 763 C C . GLU A 1 99 ? -16.071 12.238 26.473 1.00 82.38 99 GLU A C 1
ATOM 765 O O . GLU A 1 99 ? -15.527 12.892 27.369 1.00 82.38 99 GLU A O 1
ATOM 770 N N . ALA A 1 100 ? -17.132 12.705 25.813 1.00 76.56 100 ALA A N 1
ATOM 771 C CA . ALA A 1 100 ? -17.761 13.973 26.156 1.00 76.56 100 ALA A CA 1
ATOM 772 C C . ALA A 1 100 ? -18.283 13.942 27.605 1.00 76.56 100 ALA A C 1
ATOM 774 O O . ALA A 1 100 ? -19.205 13.199 27.932 1.00 76.56 100 ALA A O 1
ATOM 775 N N . GLY A 1 101 ? -17.694 14.773 28.469 1.00 76.69 101 GLY A N 1
ATOM 776 C CA . GLY A 1 101 ? -18.061 14.874 29.885 1.00 76.69 101 GLY A CA 1
ATOM 777 C C . GLY A 1 101 ? -17.255 13.981 30.834 1.00 76.69 101 GLY A C 1
ATOM 778 O O . GLY A 1 101 ? -17.417 14.117 32.046 1.00 76.69 101 GLY A O 1
ATOM 779 N N . ALA A 1 102 ? -16.362 13.125 30.328 1.00 76.62 102 ALA A N 1
ATOM 780 C CA . ALA A 1 102 ? -15.435 12.379 31.174 1.00 76.62 102 ALA A CA 1
ATOM 781 C C . ALA A 1 102 ? -14.304 13.287 31.688 1.00 76.62 102 ALA A C 1
ATOM 783 O O . ALA A 1 102 ? -13.773 14.129 30.961 1.00 76.62 102 ALA A O 1
ATOM 784 N N . ILE A 1 103 ? -13.939 13.115 32.962 1.00 78.44 103 ILE A N 1
ATOM 785 C CA . ILE A 1 103 ? -12.831 13.847 33.600 1.00 78.44 103 ILE A CA 1
ATOM 786 C C . ILE A 1 103 ? -11.485 13.219 33.213 1.00 78.44 103 ILE A C 1
ATOM 788 O O . ILE A 1 103 ? -10.496 13.933 33.042 1.00 78.44 103 ILE A O 1
ATOM 792 N N . GLU A 1 104 ? -11.466 11.897 33.041 1.00 84.06 104 GLU A N 1
ATOM 793 C CA . GLU A 1 104 ? -10.271 11.111 32.755 1.00 84.06 104 GLU A CA 1
ATOM 794 C C . GLU A 1 104 ? -10.423 10.388 31.409 1.00 84.06 104 GLU A C 1
ATOM 796 O O . GLU A 1 104 ? -11.476 9.803 31.141 1.00 84.06 104 GLU A O 1
ATOM 801 N N . PRO A 1 105 ? -9.411 10.457 30.529 1.00 84.19 105 PRO A N 1
ATOM 802 C CA . PRO A 1 105 ? -9.429 9.742 29.263 1.00 84.19 105 PRO A CA 1
ATOM 803 C C . PRO A 1 105 ? -9.158 8.253 29.479 1.00 84.19 105 PRO A C 1
ATOM 805 O O . PRO A 1 105 ? -8.255 7.898 30.228 1.00 84.19 105 PRO A O 1
ATOM 808 N N . ALA A 1 106 ? -9.858 7.389 28.747 1.00 85.94 106 ALA A N 1
ATOM 809 C CA . ALA A 1 106 ? -9.552 5.965 28.740 1.00 85.94 106 ALA A CA 1
ATOM 810 C C . ALA A 1 106 ? -8.317 5.694 27.871 1.00 85.94 106 ALA A C 1
ATOM 812 O O . ALA A 1 106 ? -8.271 6.096 26.702 1.00 85.94 106 ALA A O 1
ATOM 813 N N . VAL A 1 107 ? -7.327 4.992 28.420 1.00 89.38 107 VAL A N 1
ATOM 814 C CA . VAL A 1 107 ? -6.116 4.597 27.684 1.00 89.38 107 VAL A CA 1
ATOM 815 C C . VAL A 1 107 ? -6.152 3.107 27.363 1.00 89.38 107 VAL A C 1
ATOM 817 O O . VAL A 1 107 ? -6.372 2.274 28.242 1.00 89.38 107 VAL A O 1
ATOM 820 N N . PHE A 1 108 ? -5.903 2.765 26.101 1.00 89.94 108 PHE A N 1
ATOM 821 C CA . PHE A 1 108 ? -5.829 1.389 25.625 1.00 89.94 108 PHE A CA 1
ATOM 822 C C . PHE A 1 108 ? -4.445 1.078 25.062 1.00 89.94 108 PHE A C 1
ATOM 824 O O . PHE A 1 108 ? -3.882 1.875 24.313 1.00 89.94 108 PHE A O 1
ATOM 831 N N . LEU A 1 109 ? -3.949 -0.122 25.352 1.00 92.62 109 LEU A N 1
ATOM 832 C CA . LEU A 1 109 ? -2.792 -0.723 24.692 1.00 92.62 109 LEU A CA 1
ATOM 833 C C . LEU A 1 109 ? -3.277 -1.769 23.693 1.00 92.62 109 LEU A C 1
ATOM 835 O O . LEU A 1 109 ? -4.022 -2.671 24.066 1.00 92.62 109 LEU A O 1
ATOM 839 N N . GLY A 1 110 ? -2.883 -1.642 22.432 1.00 91.69 110 GLY A N 1
ATOM 840 C CA . GLY A 1 110 ? -3.304 -2.509 21.338 1.00 91.69 110 GLY A CA 1
ATOM 841 C C . GLY A 1 110 ? -2.142 -3.283 20.729 1.00 91.69 110 GLY A C 1
ATOM 842 O O . GLY A 1 110 ? -1.040 -2.755 20.579 1.00 91.69 110 GLY A O 1
ATOM 843 N N . ALA A 1 111 ? -2.398 -4.527 20.341 1.00 94.25 111 ALA A N 1
ATOM 844 C CA . ALA A 1 111 ? -1.517 -5.319 19.493 1.00 94.25 111 ALA A CA 1
ATOM 845 C C . ALA A 1 111 ? -2.362 -6.070 18.463 1.00 94.25 111 ALA A C 1
ATOM 847 O O . ALA A 1 111 ? -3.421 -6.612 18.791 1.00 94.25 111 ALA A O 1
ATOM 848 N N . GLY A 1 112 ? -1.914 -6.083 17.213 1.00 93.94 112 GLY A N 1
ATOM 849 C CA . GLY A 1 112 ? -2.691 -6.630 16.114 1.00 93.94 112 GLY A CA 1
ATOM 850 C C . GLY A 1 112 ? -1.860 -6.994 14.899 1.00 93.94 112 GLY A C 1
ATOM 851 O O . GLY A 1 112 ? -0.637 -6.846 14.872 1.00 93.94 112 GLY A O 1
ATOM 852 N N . ILE A 1 113 ? -2.561 -7.495 13.891 1.00 90.75 113 ILE A N 1
ATOM 853 C CA . ILE A 1 113 ? -2.007 -7.862 12.594 1.00 90.75 113 ILE A CA 1
ATOM 854 C C . ILE A 1 113 ? -2.887 -7.238 11.518 1.00 90.75 113 ILE A C 1
ATOM 856 O O . ILE A 1 113 ? -4.116 -7.309 11.570 1.00 90.75 113 ILE A O 1
ATOM 860 N N . GLU A 1 114 ? -2.244 -6.622 10.539 1.00 91.38 114 GLU A N 1
ATOM 861 C CA . GLU A 1 114 ? -2.857 -6.169 9.301 1.00 91.38 114 GLU A CA 1
ATOM 862 C C . GLU A 1 114 ? -2.512 -7.144 8.175 1.00 91.38 114 GLU A C 1
ATOM 864 O O . GLU A 1 114 ? -1.376 -7.605 8.071 1.00 91.38 114 GLU A O 1
ATOM 869 N N . GLN A 1 115 ? -3.486 -7.436 7.320 1.00 91.19 115 GLN A N 1
ATOM 870 C CA . GLN A 1 115 ? -3.280 -8.137 6.067 1.00 91.19 115 GLN A CA 1
ATOM 871 C C . GLN A 1 115 ? -3.689 -7.249 4.893 1.00 91.19 115 GLN A C 1
ATOM 873 O O . GLN A 1 115 ? -4.862 -6.909 4.731 1.00 91.19 115 GLN A O 1
ATOM 878 N N . GLN A 1 116 ? -2.734 -6.935 4.028 1.00 87.44 116 GLN A N 1
ATOM 879 C CA . GLN A 1 116 ? -2.976 -6.180 2.809 1.00 87.44 116 GLN A CA 1
ATOM 880 C C . GLN A 1 116 ? -3.398 -7.119 1.670 1.00 87.44 116 GLN A C 1
ATOM 882 O O . GLN A 1 116 ? -2.677 -8.052 1.306 1.00 87.44 116 GLN A O 1
ATOM 887 N N . TRP A 1 117 ? -4.574 -6.887 1.086 1.00 85.50 117 TRP A N 1
ATOM 888 C CA . TRP A 1 117 ? -5.078 -7.698 -0.030 1.00 85.50 117 TRP A CA 1
ATOM 889 C C . TRP A 1 117 ? -4.633 -7.129 -1.372 1.00 85.50 117 TRP A C 1
ATOM 891 O O . TRP A 1 117 ? -4.160 -7.867 -2.242 1.00 85.50 117 TRP A O 1
ATOM 901 N N . ILE A 1 118 ? -4.749 -5.808 -1.497 1.00 84.44 118 ILE A N 1
ATOM 902 C CA . ILE A 1 118 ? -4.300 -5.011 -2.634 1.00 84.44 118 ILE A CA 1
ATOM 903 C C . ILE A 1 118 ? -3.711 -3.694 -2.133 1.00 84.44 118 ILE A C 1
ATOM 905 O O . ILE A 1 118 ? -3.854 -3.310 -0.976 1.00 84.44 118 ILE A O 1
ATOM 909 N N . ASP A 1 119 ? -3.066 -2.965 -3.029 1.00 80.31 119 ASP A N 1
ATOM 910 C CA . ASP A 1 119 ? -2.358 -1.721 -2.736 1.00 80.31 119 ASP A CA 1
ATOM 911 C C . ASP A 1 119 ? -3.178 -0.691 -1.950 1.00 80.31 119 ASP A C 1
ATOM 913 O O . ASP A 1 119 ? -2.636 0.018 -1.103 1.00 80.31 119 ASP A O 1
ATOM 917 N N . GLN A 1 120 ? -4.479 -0.650 -2.221 1.00 89.50 120 GLN A N 1
ATOM 918 C CA . GLN A 1 120 ? -5.423 0.317 -1.676 1.00 89.50 120 GLN A CA 1
ATOM 919 C C . GLN A 1 120 ? -6.204 -0.210 -0.470 1.00 89.50 120 GLN A C 1
ATOM 921 O O . GLN A 1 120 ? -6.783 0.604 0.241 1.00 89.50 120 GLN A O 1
ATOM 926 N N . TRP A 1 121 ? -6.246 -1.527 -0.240 1.00 91.69 121 TRP A N 1
ATOM 927 C CA . TRP A 1 121 ? -7.156 -2.151 0.724 1.00 91.69 121 TRP A CA 1
ATOM 928 C C . TRP A 1 121 ? -6.495 -3.269 1.526 1.00 91.69 121 TRP A C 1
ATOM 930 O O . TRP A 1 121 ? -5.790 -4.132 0.992 1.00 91.69 121 TRP A O 1
ATOM 940 N N . GLY A 1 122 ? -6.814 -3.298 2.814 1.00 92.81 122 GLY A N 1
ATOM 941 C CA . GLY A 1 122 ? -6.376 -4.330 3.742 1.00 92.81 122 GLY A CA 1
ATOM 942 C C . GLY A 1 122 ? -7.372 -4.519 4.876 1.00 92.81 122 GLY A C 1
ATOM 943 O O . GLY A 1 122 ? -8.169 -3.630 5.180 1.00 92.81 122 GLY A O 1
ATOM 944 N N . GLY A 1 123 ? -7.327 -5.691 5.495 1.00 95.31 123 GLY A N 1
ATOM 945 C CA . GLY A 1 123 ? -8.050 -5.999 6.722 1.00 95.31 123 GLY A CA 1
ATOM 946 C C . GLY A 1 123 ? -7.112 -5.963 7.921 1.00 95.31 123 GLY A C 1
ATOM 947 O O . GLY A 1 123 ? -5.901 -6.121 7.778 1.00 95.31 123 GLY A O 1
ATOM 948 N N . PHE A 1 124 ? -7.650 -5.786 9.120 1.00 95.88 124 PHE A N 1
ATOM 949 C CA . PHE A 1 124 ? -6.874 -5.963 10.342 1.00 95.88 124 PHE A CA 1
ATOM 950 C C . PHE A 1 124 ? -7.698 -6.590 11.457 1.00 95.88 124 PHE A C 1
ATOM 952 O O . PHE A 1 124 ? -8.922 -6.449 11.516 1.00 95.88 124 PHE A O 1
ATOM 959 N N . ILE A 1 125 ? -6.979 -7.245 12.361 1.00 96.81 125 ILE A N 1
ATOM 960 C CA . ILE A 1 125 ? -7.480 -7.743 13.635 1.00 96.81 125 ILE A CA 1
ATOM 961 C C . ILE A 1 125 ? -6.566 -7.238 14.749 1.00 96.81 125 ILE A C 1
ATOM 963 O O . ILE A 1 125 ? -5.343 -7.233 14.611 1.00 96.81 125 ILE A O 1
ATOM 967 N N . GLU A 1 126 ? -7.152 -6.773 15.844 1.00 95.75 126 GLU A N 1
ATOM 968 C CA . GLU A 1 126 ? -6.429 -6.167 16.957 1.00 95.75 126 GLU A CA 1
ATOM 969 C C . GLU A 1 126 ? -7.067 -6.548 18.291 1.00 95.75 126 GLU A C 1
ATOM 971 O O . GLU A 1 126 ? -8.280 -6.456 18.468 1.00 95.75 126 GLU A O 1
ATOM 976 N N . THR A 1 127 ? -6.232 -6.927 19.251 1.00 95.81 127 THR A N 1
ATOM 977 C CA . THR A 1 127 ? -6.611 -7.062 20.659 1.00 95.81 127 THR A CA 1
ATOM 978 C C . THR A 1 127 ? -6.161 -5.834 21.430 1.00 95.81 127 THR A C 1
ATOM 980 O O . THR A 1 127 ? -5.038 -5.365 21.237 1.00 95.81 127 THR A O 1
ATOM 983 N N . ARG A 1 128 ? -7.019 -5.321 22.310 1.00 93.44 128 ARG A N 1
ATOM 984 C CA . ARG A 1 128 ? -6.780 -4.090 23.065 1.00 93.44 128 ARG A CA 1
ATOM 985 C C . ARG A 1 128 ? -7.062 -4.296 24.540 1.00 93.44 128 ARG A C 1
ATOM 987 O O . ARG A 1 128 ? -8.063 -4.909 24.885 1.00 93.44 128 ARG A O 1
ATOM 994 N N . TYR A 1 129 ? -6.225 -3.732 25.390 1.00 93.44 129 TYR A N 1
ATOM 995 C CA . TYR A 1 129 ? -6.357 -3.769 26.838 1.00 93.44 129 TYR A CA 1
ATOM 996 C C . TYR A 1 129 ? -6.570 -2.356 27.377 1.00 93.44 129 TYR A C 1
ATOM 998 O O . TYR A 1 129 ? -5.743 -1.482 27.112 1.00 93.44 129 TYR A O 1
ATOM 1006 N N . GLN A 1 130 ? -7.660 -2.119 28.108 1.00 91.38 130 GLN A N 1
ATOM 1007 C CA . GLN A 1 130 ? -7.909 -0.838 28.777 1.00 91.38 130 GLN A CA 1
ATOM 1008 C C . GLN A 1 130 ? -7.151 -0.771 30.112 1.00 91.38 130 GLN A C 1
ATOM 1010 O O . GLN A 1 130 ? -7.300 -1.656 30.947 1.00 91.38 130 GLN A O 1
ATOM 1015 N N . LEU A 1 131 ? -6.352 0.276 30.334 1.00 87.75 131 LEU A N 1
ATOM 1016 C CA . LEU A 1 131 ? -5.489 0.378 31.520 1.00 87.75 131 LEU A CA 1
ATOM 1017 C C . LEU A 1 131 ? -6.255 0.669 32.820 1.00 87.75 131 LEU A C 1
ATOM 1019 O O . LEU A 1 131 ? -5.873 0.156 33.868 1.00 87.75 131 LEU A O 1
ATOM 1023 N N . ASP A 1 132 ? -7.336 1.448 32.751 1.00 83.38 132 ASP A N 1
ATOM 1024 C CA . ASP A 1 132 ? -8.044 1.942 33.946 1.00 83.38 132 ASP A CA 1
ATOM 1025 C C . ASP A 1 132 ? -9.147 0.998 34.453 1.00 83.38 132 ASP A C 1
ATOM 1027 O O . ASP A 1 132 ? -9.735 1.223 35.511 1.00 83.38 132 ASP A O 1
ATOM 1031 N N . ARG A 1 133 ? -9.459 -0.062 33.701 1.00 76.81 133 ARG A N 1
ATOM 1032 C CA . ARG A 1 133 ? -10.446 -1.078 34.081 1.00 76.81 133 ARG A CA 1
ATOM 1033 C C . ARG A 1 133 ? -9.763 -2.431 34.144 1.00 76.81 133 ARG A C 1
ATOM 1035 O O . ARG A 1 133 ? -9.292 -2.932 33.127 1.00 76.81 133 ARG A O 1
ATOM 1042 N N . GLU A 1 134 ? -9.724 -3.030 35.332 1.00 74.50 134 GLU A N 1
ATOM 1043 C CA . GLU A 1 134 ? -9.170 -4.372 35.499 1.00 74.50 134 GLU A CA 1
ATOM 1044 C C . GLU A 1 134 ? -9.867 -5.354 34.539 1.00 74.50 134 GLU A C 1
ATOM 1046 O O . GLU A 1 134 ? -11.067 -5.600 34.642 1.00 74.50 134 GLU A O 1
ATOM 1051 N N . GLN A 1 135 ? -9.084 -5.924 33.615 1.00 66.00 135 GLN A N 1
ATOM 1052 C CA . GLN A 1 135 ? -9.467 -7.015 32.705 1.00 66.00 135 GLN A CA 1
ATOM 1053 C C . GLN A 1 135 ? -10.454 -6.690 31.568 1.00 66.00 135 GLN A C 1
ATOM 1055 O O . GLN A 1 135 ? -11.072 -7.614 31.032 1.00 66.00 135 GLN A O 1
ATOM 1060 N N . ASP A 1 136 ? -10.558 -5.437 31.118 1.00 86.62 136 ASP A N 1
ATOM 1061 C CA . ASP A 1 136 ? -11.399 -5.110 29.956 1.00 86.62 136 ASP A CA 1
ATOM 1062 C C . ASP A 1 136 ? -10.621 -5.247 28.632 1.00 86.62 136 ASP A C 1
ATOM 1064 O O . ASP A 1 136 ? -10.039 -4.296 28.099 1.00 86.62 136 ASP A O 1
ATOM 1068 N N . TRP A 1 137 ? -10.563 -6.483 28.126 1.00 93.06 137 TRP A N 1
ATOM 1069 C CA . TRP A 1 137 ? -10.004 -6.786 26.810 1.00 93.06 137 TRP A CA 1
ATOM 1070 C C . TRP A 1 137 ? -11.047 -6.594 25.715 1.00 93.06 137 TRP A C 1
ATOM 1072 O O . TRP A 1 137 ? -12.146 -7.144 25.782 1.00 93.06 137 TRP A O 1
ATOM 1082 N N . HIS A 1 138 ? -10.665 -5.891 24.656 1.00 92.56 138 HIS A N 1
ATOM 1083 C CA . HIS A 1 138 ? -11.481 -5.659 23.470 1.00 92.56 138 HIS A CA 1
ATOM 1084 C C . HIS A 1 138 ? -10.861 -6.343 22.256 1.00 92.56 138 HIS A C 1
ATOM 1086 O O . HIS A 1 138 ? -9.641 -6.349 22.082 1.00 92.56 138 HIS A O 1
ATOM 1092 N N . LEU A 1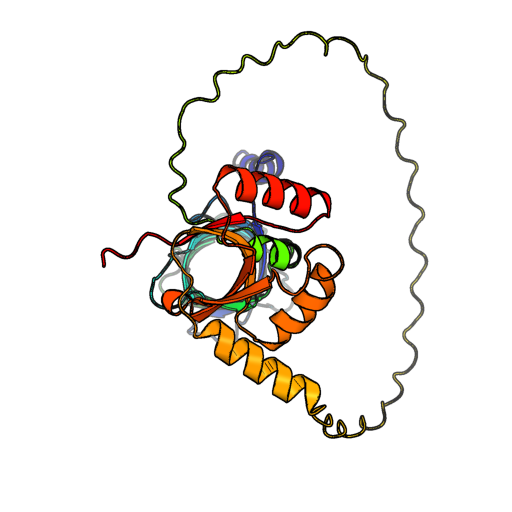 139 ? -11.715 -6.891 21.398 1.00 95.12 139 LEU A N 1
ATOM 1093 C CA . LEU A 1 139 ? -11.361 -7.354 20.065 1.00 95.12 139 LEU A CA 1
ATOM 1094 C C . LEU A 1 139 ? -11.876 -6.345 19.041 1.00 95.12 139 LEU A C 1
ATOM 1096 O O . LEU A 1 139 ? -13.042 -5.950 19.079 1.00 95.12 139 LEU A O 1
ATOM 1100 N N . GLN A 1 140 ? -11.011 -5.958 18.113 1.00 95.31 140 GLN A N 1
ATOM 1101 C CA . GLN A 1 140 ? -11.319 -5.052 17.022 1.00 95.31 140 GLN A CA 1
ATOM 1102 C C . GLN A 1 140 ? -11.010 -5.728 15.685 1.00 95.31 140 GLN A C 1
ATOM 1104 O O . GLN A 1 140 ? -9.938 -6.304 15.499 1.00 95.31 140 GLN A O 1
ATOM 1109 N N . VAL A 1 141 ? -11.954 -5.646 14.750 1.00 96.69 141 VAL A N 1
ATOM 1110 C CA . VAL A 1 141 ? -11.814 -6.158 13.381 1.00 96.69 141 VAL A CA 1
ATOM 1111 C C . VAL A 1 141 ? -12.278 -5.075 12.423 1.00 96.69 141 VAL A C 1
ATOM 1113 O O . VAL A 1 141 ? -13.342 -4.481 12.617 1.00 96.69 141 VAL A O 1
ATOM 1116 N N . GLY A 1 142 ? -11.483 -4.789 11.398 1.00 96.81 142 GLY A N 1
ATOM 1117 C CA . GLY A 1 142 ? -11.797 -3.700 10.485 1.00 96.81 142 GLY A CA 1
ATOM 1118 C C . GLY A 1 142 ? -11.080 -3.760 9.151 1.00 96.81 142 GLY A C 1
ATOM 1119 O O . GLY A 1 142 ? -10.303 -4.671 8.866 1.00 96.81 142 GLY A O 1
ATOM 1120 N N . VAL A 1 143 ? -11.358 -2.742 8.346 1.00 96.88 143 VAL A N 1
ATOM 1121 C CA . VAL A 1 143 ? -10.762 -2.519 7.028 1.00 96.88 143 VAL A CA 1
ATOM 1122 C C . VAL A 1 143 ? -10.001 -1.199 7.011 1.00 96.88 143 VAL A C 1
ATOM 1124 O O . VAL A 1 143 ? -10.354 -0.253 7.724 1.00 96.88 143 VAL A O 1
ATOM 1127 N N . ARG A 1 144 ? -8.945 -1.144 6.202 1.00 94.94 144 ARG A N 1
ATOM 1128 C CA . ARG A 1 144 ? -8.108 0.031 5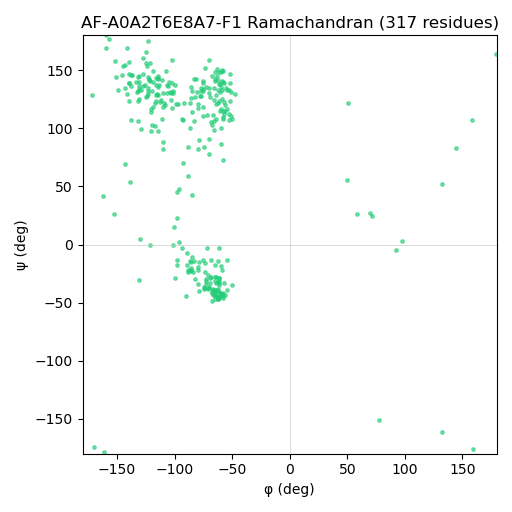.947 1.00 94.94 144 ARG A CA 1
ATOM 1129 C C . ARG A 1 144 ? -8.097 0.351 4.457 1.00 94.94 144 ARG A C 1
ATOM 1131 O O . ARG A 1 144 ? -8.063 -0.560 3.629 1.00 94.94 144 ARG A O 1
ATOM 1138 N N . PHE A 1 145 ? -8.115 1.642 4.144 1.00 93.38 145 PHE A N 1
ATOM 1139 C CA . PHE A 1 145 ? -8.124 2.179 2.789 1.00 93.38 145 PHE A CA 1
ATOM 1140 C C . PHE A 1 145 ? -7.057 3.267 2.616 1.00 93.38 145 PHE A C 1
ATOM 1142 O O . PHE A 1 145 ? -7.056 4.256 3.352 1.00 93.38 145 PHE A O 1
ATOM 1149 N N . TRP A 1 146 ? -6.178 3.112 1.622 1.00 91.62 146 TRP A N 1
ATOM 1150 C CA . TRP A 1 146 ? -5.098 4.053 1.291 1.00 91.62 146 TRP A CA 1
ATOM 1151 C C . TRP A 1 146 ? -5.382 4.764 -0.044 1.00 91.62 146 TRP A C 1
ATOM 1153 O O . TRP A 1 146 ? -4.912 4.305 -1.091 1.00 91.62 146 TRP A O 1
ATOM 1163 N N . PRO A 1 147 ? -6.096 5.906 -0.061 1.00 85.19 147 PRO A N 1
ATOM 1164 C CA . PRO A 1 147 ? -6.422 6.595 -1.312 1.00 85.19 147 PRO A CA 1
ATOM 1165 C C . PRO A 1 147 ? -5.182 7.105 -2.052 1.00 85.19 147 PRO A C 1
ATOM 1167 O O . PRO A 1 147 ? -5.143 7.073 -3.280 1.00 85.19 147 PRO A O 1
ATOM 1170 N N . GLY A 1 148 ? -4.136 7.516 -1.324 1.00 78.56 148 GLY A N 1
ATOM 1171 C CA . GLY A 1 148 ? -2.867 7.945 -1.924 1.00 78.56 148 GLY A CA 1
ATOM 1172 C C . GLY A 1 148 ? -2.177 6.835 -2.721 1.00 78.56 148 GLY A C 1
ATOM 1173 O O . GLY A 1 148 ? -1.534 7.105 -3.735 1.00 78.56 148 GLY A O 1
ATOM 1174 N N . ARG A 1 149 ? -2.391 5.570 -2.337 1.00 74.00 149 ARG A N 1
ATOM 1175 C CA . ARG A 1 149 ? -1.804 4.413 -3.023 1.00 74.00 149 ARG A CA 1
ATOM 1176 C C . ARG A 1 149 ? -2.522 4.035 -4.309 1.00 74.00 149 ARG A C 1
ATOM 1178 O O . ARG A 1 149 ? -1.926 3.349 -5.133 1.00 74.00 149 ARG A O 1
ATOM 1185 N N . ALA A 1 150 ? -3.738 4.531 -4.540 1.00 60.66 150 ALA A N 1
ATOM 1186 C CA . ALA A 1 150 ? -4.408 4.356 -5.826 1.00 60.66 150 ALA A CA 1
ATOM 1187 C C . ALA A 1 150 ? -3.620 5.004 -6.973 1.00 60.66 150 ALA A C 1
ATOM 1189 O O . ALA A 1 150 ? -3.562 4.447 -8.062 1.00 60.66 150 ALA A O 1
ATOM 1190 N N . LYS A 1 151 ? -2.938 6.122 -6.689 1.00 50.72 151 LYS A N 1
ATOM 1191 C CA . LYS A 1 151 ? -2.035 6.801 -7.628 1.00 50.72 151 LYS A CA 1
ATOM 1192 C C . LYS A 1 151 ? -0.624 6.196 -7.663 1.00 50.72 151 LYS A C 1
ATOM 1194 O O . LYS A 1 151 ? 0.148 6.507 -8.556 1.00 50.72 151 LYS A O 1
ATOM 1199 N N . ARG A 1 152 ? -0.269 5.347 -6.686 1.00 46.38 152 ARG A N 1
ATOM 1200 C CA . ARG A 1 152 ? 1.062 4.723 -6.553 1.00 46.38 152 ARG A CA 1
ATOM 1201 C C . ARG A 1 152 ? 1.156 3.322 -7.156 1.00 46.38 152 ARG A C 1
ATOM 1203 O O . ARG A 1 152 ? 2.236 2.743 -7.085 1.00 46.38 152 ARG A O 1
ATOM 1210 N N . LEU A 1 153 ? 0.101 2.780 -7.771 1.00 42.12 153 LEU A N 1
ATOM 1211 C CA . LEU A 1 153 ? 0.286 1.613 -8.643 1.00 42.12 153 LEU A CA 1
ATOM 1212 C C . LEU A 1 153 ? 1.307 1.946 -9.755 1.00 42.12 153 LEU A C 1
ATOM 1214 O O . LEU A 1 153 ? 2.149 1.110 -10.063 1.00 42.12 153 LEU A O 1
ATOM 1218 N N . ASP A 1 154 ? 1.328 3.207 -10.212 1.00 44.94 154 ASP A N 1
ATOM 1219 C CA . ASP A 1 154 ? 2.382 3.770 -11.072 1.00 44.94 154 ASP A CA 1
ATOM 1220 C C . ASP A 1 154 ? 3.728 3.950 -10.345 1.00 44.94 154 ASP A C 1
ATOM 1222 O O . ASP A 1 154 ? 4.788 3.765 -10.925 1.00 44.94 154 ASP A O 1
ATOM 1226 N N . ALA A 1 155 ? 3.733 4.255 -9.043 1.00 34.72 155 ALA A N 1
ATOM 1227 C CA . ALA A 1 155 ? 4.959 4.545 -8.290 1.00 34.72 155 ALA A CA 1
ATOM 1228 C C . ALA A 1 155 ? 5.674 3.311 -7.701 1.00 34.72 155 ALA A C 1
ATOM 1230 O O . ALA A 1 155 ? 6.878 3.366 -7.473 1.00 34.72 155 ALA A O 1
ATOM 1231 N N . ARG A 1 156 ? 4.998 2.175 -7.479 1.00 40.66 156 ARG A N 1
ATOM 1232 C CA . ARG A 1 156 ? 5.676 0.907 -7.125 1.00 40.66 156 ARG A CA 1
ATOM 1233 C C . ARG A 1 156 ? 6.387 0.272 -8.318 1.00 40.66 156 ARG A C 1
ATOM 1235 O O . ARG A 1 156 ? 7.368 -0.440 -8.128 1.00 40.66 156 ARG A O 1
ATOM 1242 N N . VAL A 1 157 ? 5.954 0.602 -9.535 1.00 43.41 157 VAL A N 1
ATOM 1243 C CA . VAL A 1 157 ? 6.758 0.402 -10.748 1.00 43.41 157 VAL A CA 1
ATOM 1244 C C . VAL A 1 157 ? 8.010 1.296 -10.706 1.00 43.41 157 VAL A C 1
ATOM 1246 O O . VAL A 1 157 ? 9.073 0.848 -11.122 1.00 43.41 157 VAL A O 1
ATOM 1249 N N . ARG A 1 158 ? 7.939 2.486 -10.081 1.00 38.06 158 ARG A N 1
ATOM 1250 C CA . ARG A 1 158 ? 9.083 3.404 -9.897 1.00 38.06 158 ARG A CA 1
ATOM 1251 C C . ARG A 1 158 ? 10.052 3.067 -8.758 1.00 38.06 158 ARG A C 1
ATOM 1253 O O . ARG A 1 158 ? 11.184 3.530 -8.792 1.00 38.06 158 ARG A O 1
ATOM 1260 N N . SER A 1 159 ? 9.644 2.300 -7.745 1.00 36.00 159 SER A N 1
ATOM 1261 C CA . SER A 1 159 ? 10.458 2.054 -6.539 1.00 36.00 159 SER A CA 1
ATOM 1262 C C . SER A 1 159 ? 11.183 0.705 -6.521 1.00 36.00 159 SER A C 1
ATOM 1264 O O . SER A 1 159 ? 11.645 0.281 -5.465 1.00 36.00 159 SER A O 1
ATOM 1266 N N . SER A 1 160 ? 11.289 0.016 -7.660 1.00 38.53 160 SER A N 1
ATOM 1267 C CA . SER A 1 160 ? 12.242 -1.095 -7.821 1.00 38.53 160 SER A CA 1
ATOM 1268 C C . SER A 1 160 ? 13.629 -0.572 -8.217 1.00 38.53 160 SER A C 1
ATOM 1270 O O . SER A 1 160 ? 14.299 -1.131 -9.081 1.00 38.53 160 SER A O 1
ATOM 1272 N N . ASP A 1 161 ? 14.040 0.514 -7.560 1.00 41.06 161 ASP A N 1
ATOM 1273 C CA . ASP A 1 161 ? 15.403 1.028 -7.575 1.00 41.06 161 ASP A CA 1
ATOM 1274 C C . ASP A 1 161 ? 16.242 0.098 -6.679 1.00 41.06 161 ASP A C 1
ATOM 1276 O O . ASP A 1 161 ? 15.906 -0.080 -5.501 1.00 41.06 161 ASP A O 1
ATOM 1280 N N . PRO A 1 162 ? 17.269 -0.594 -7.201 1.00 41.97 162 PRO A N 1
ATOM 1281 C CA . PRO A 1 162 ? 18.176 -1.341 -6.354 1.00 41.97 162 PRO A CA 1
ATOM 1282 C C . PRO A 1 162 ? 18.949 -0.330 -5.504 1.00 41.97 162 PRO A C 1
ATOM 1284 O O . PRO A 1 162 ? 19.782 0.415 -6.015 1.00 41.97 162 PRO A O 1
ATOM 1287 N N . ASP A 1 163 ? 18.672 -0.327 -4.201 1.00 38.44 163 ASP A N 1
ATOM 1288 C CA . ASP A 1 163 ? 19.443 0.342 -3.148 1.00 38.44 163 ASP A CA 1
ATOM 1289 C C . ASP A 1 163 ? 20.902 -0.176 -3.151 1.00 38.44 163 ASP A C 1
ATOM 1291 O O . ASP A 1 163 ? 21.277 -0.980 -2.307 1.00 38.44 163 ASP A O 1
ATOM 1295 N N . GLN A 1 164 ? 21.699 0.227 -4.150 1.00 35.53 164 GLN A N 1
ATOM 1296 C CA . GLN A 1 164 ? 23.165 0.368 -4.187 1.00 35.53 164 GLN A CA 1
ATOM 1297 C C . GLN A 1 164 ? 23.595 1.262 -5.373 1.00 35.53 164 GLN A C 1
ATOM 1299 O O . GLN A 1 164 ? 24.597 0.996 -6.041 1.00 35.53 164 GLN A O 1
ATOM 1304 N N . ALA A 1 165 ? 22.883 2.361 -5.642 1.00 38.34 165 ALA A N 1
ATOM 1305 C CA . ALA A 1 165 ? 23.499 3.459 -6.378 1.00 38.34 165 ALA A CA 1
ATOM 1306 C C . ALA A 1 165 ? 24.604 4.043 -5.484 1.00 38.34 165 ALA A C 1
ATOM 1308 O O . ALA A 1 165 ? 24.336 4.808 -4.559 1.00 38.34 165 ALA A O 1
ATOM 1309 N N . ARG A 1 166 ? 25.858 3.638 -5.725 1.00 39.44 166 ARG A N 1
ATOM 1310 C CA . ARG A 1 166 ? 27.011 4.419 -5.276 1.00 39.44 166 ARG A CA 1
ATOM 1311 C C . ARG A 1 166 ? 26.799 5.832 -5.798 1.00 39.44 166 ARG A C 1
ATOM 1313 O O . ARG A 1 166 ? 26.762 6.063 -7.004 1.00 39.44 166 ARG A O 1
ATOM 1320 N N . GLN A 1 167 ? 26.572 6.744 -4.868 1.00 41.00 167 GLN A N 1
ATOM 1321 C CA . GLN A 1 167 ? 26.589 8.164 -5.126 1.00 41.00 167 GLN A CA 1
ATOM 1322 C C . GLN A 1 167 ? 28.060 8.506 -5.376 1.00 41.00 167 GLN A C 1
ATOM 1324 O O . GLN A 1 167 ? 28.821 8.696 -4.433 1.00 41.00 167 GLN A O 1
ATOM 1329 N N . ASP A 1 168 ? 28.490 8.440 -6.636 1.00 36.09 168 ASP A N 1
ATOM 1330 C CA . ASP A 1 168 ? 29.788 8.978 -7.019 1.00 36.09 168 ASP A CA 1
ATOM 1331 C C . ASP A 1 168 ? 29.697 10.503 -6.886 1.00 36.09 168 ASP A C 1
ATOM 1333 O O . ASP A 1 168 ? 29.025 11.195 -7.656 1.00 36.09 168 ASP A O 1
ATOM 1337 N N . ASP A 1 169 ? 30.328 10.991 -5.821 1.00 45.97 169 ASP A N 1
ATOM 1338 C CA . ASP A 1 169 ? 30.637 12.387 -5.551 1.00 45.97 169 ASP A CA 1
ATOM 1339 C C . ASP A 1 169 ? 31.524 12.945 -6.677 1.00 45.97 169 ASP A C 1
ATOM 1341 O O . ASP A 1 169 ? 32.746 12.929 -6.563 1.00 45.97 169 ASP A O 1
ATOM 1345 N N . ASP A 1 170 ? 30.938 13.440 -7.772 1.00 42.75 170 ASP A N 1
ATOM 1346 C CA . ASP A 1 170 ? 31.684 14.321 -8.690 1.00 42.75 170 ASP A CA 1
ATOM 1347 C C . ASP A 1 170 ? 30.822 15.320 -9.482 1.00 42.75 170 ASP A C 1
ATOM 1349 O O . ASP A 1 170 ? 31.197 15.790 -10.554 1.00 42.75 170 ASP A O 1
ATOM 1353 N N . PHE A 1 171 ? 29.657 15.709 -8.950 1.00 38.75 171 PHE A N 1
ATOM 1354 C CA . PHE A 1 171 ? 28.880 16.816 -9.522 1.00 38.75 171 PHE A CA 1
ATOM 1355 C C . PHE A 1 171 ? 29.247 18.141 -8.848 1.00 38.75 171 PHE A C 1
ATOM 1357 O O . PHE A 1 171 ? 28.477 18.721 -8.085 1.00 38.75 171 PHE A O 1
ATOM 1364 N N . ASN A 1 172 ? 30.461 18.615 -9.122 1.00 38.03 172 ASN A N 1
ATOM 1365 C CA . ASN A 1 172 ? 30.934 19.932 -8.703 1.00 38.03 172 ASN A CA 1
ATOM 1366 C C . ASN A 1 172 ? 30.757 20.969 -9.828 1.00 38.03 172 ASN A C 1
ATOM 1368 O O . ASN A 1 172 ? 31.673 21.731 -10.139 1.00 38.03 172 ASN A O 1
ATOM 1372 N N . GLU A 1 173 ? 29.574 21.008 -10.451 1.00 36.59 173 GLU A N 1
ATOM 1373 C CA . GLU A 1 173 ? 29.179 22.128 -11.307 1.00 36.59 173 GLU A CA 1
ATOM 1374 C C . GLU A 1 173 ? 28.407 23.162 -10.488 1.00 36.59 173 GLU A C 1
ATOM 1376 O O . GLU A 1 173 ? 27.266 22.995 -10.059 1.00 36.59 173 GLU A O 1
ATOM 1381 N N . ARG A 1 174 ? 29.116 24.259 -10.246 1.00 35.09 174 ARG A N 1
ATOM 1382 C CA . ARG A 1 174 ? 28.663 25.484 -9.608 1.00 35.09 174 ARG A CA 1
ATOM 1383 C C . ARG A 1 174 ? 27.511 26.083 -10.422 1.00 35.09 174 ARG A C 1
ATOM 1385 O O . ARG A 1 174 ? 27.746 26.755 -11.419 1.00 35.09 174 ARG A O 1
ATOM 1392 N N . ILE A 1 175 ? 26.274 25.862 -9.982 1.00 38.69 175 ILE A N 1
ATOM 1393 C CA . ILE A 1 175 ? 25.116 26.616 -10.471 1.00 38.69 175 ILE A CA 1
ATOM 1394 C C . ILE A 1 175 ? 25.300 28.067 -10.011 1.00 38.69 175 ILE A C 1
ATOM 1396 O O . ILE A 1 175 ? 25.186 28.378 -8.823 1.00 38.69 175 ILE A O 1
ATOM 1400 N N . GLU A 1 176 ? 25.644 28.953 -10.944 1.00 37.62 176 GLU A N 1
ATOM 1401 C CA . GLU A 1 176 ? 25.658 30.394 -10.712 1.00 37.62 176 GLU A CA 1
ATOM 1402 C C . GLU A 1 176 ? 24.218 30.881 -10.503 1.00 37.62 176 GLU A C 1
ATOM 1404 O O . GLU A 1 176 ? 23.415 30.995 -11.425 1.00 37.62 176 GLU A O 1
ATOM 1409 N N . LEU A 1 177 ? 23.883 31.131 -9.237 1.00 43.91 177 LEU A N 1
ATOM 1410 C CA . LEU A 1 177 ? 22.674 31.824 -8.811 1.00 43.91 177 LEU A CA 1
ATOM 1411 C C . LEU A 1 177 ? 22.824 33.321 -9.104 1.00 43.91 177 LEU A C 1
ATOM 1413 O O . LEU A 1 177 ? 23.185 34.107 -8.229 1.00 43.91 177 LEU A O 1
ATOM 1417 N N . SER A 1 178 ? 22.530 33.720 -10.332 1.00 45.16 178 SER A N 1
ATOM 1418 C CA . SER A 1 178 ? 22.246 35.112 -10.670 1.00 45.16 178 SER A CA 1
ATOM 1419 C C . SER A 1 178 ? 21.067 35.144 -11.632 1.00 45.16 178 SER A C 1
ATOM 1421 O O . SER A 1 178 ? 21.216 34.724 -12.773 1.00 45.16 178 SER A O 1
ATOM 1423 N N . ASP A 1 179 ? 19.915 35.584 -11.110 1.00 46.38 179 ASP A N 1
ATOM 1424 C CA . ASP A 1 179 ? 18.728 36.120 -11.812 1.00 46.38 179 ASP A CA 1
ATOM 1425 C C . ASP A 1 179 ? 17.383 35.532 -11.354 1.00 46.38 179 ASP A C 1
ATOM 1427 O O . ASP A 1 179 ? 16.541 35.143 -12.161 1.00 46.38 179 ASP A O 1
ATOM 1431 N N . VAL A 1 180 ? 17.117 35.547 -10.040 1.00 40.38 180 VAL A N 1
ATOM 1432 C CA . VAL A 1 180 ? 15.733 35.495 -9.524 1.00 40.38 180 VAL A CA 1
ATOM 1433 C C . VAL A 1 180 ? 15.557 36.452 -8.335 1.00 40.38 180 VAL A C 1
ATOM 1435 O O . VAL A 1 180 ? 15.096 36.079 -7.263 1.00 40.38 180 VAL A O 1
ATOM 1438 N N . GLU A 1 181 ? 15.903 37.724 -8.519 1.00 48.78 181 GLU A N 1
ATOM 1439 C CA . GLU A 1 181 ? 15.381 38.814 -7.686 1.00 48.78 181 GLU A CA 1
ATOM 1440 C C . GLU A 1 181 ? 14.638 39.802 -8.585 1.00 48.78 181 GLU A C 1
ATOM 1442 O O . GLU A 1 181 ? 15.257 40.637 -9.231 1.00 48.78 181 GLU A O 1
ATOM 1447 N N . GLN A 1 182 ? 13.306 39.662 -8.629 1.00 50.50 182 GLN A N 1
ATOM 1448 C CA . GLN A 1 182 ? 12.275 40.691 -8.879 1.00 50.50 182 GLN A CA 1
ATOM 1449 C C . GLN A 1 182 ? 11.097 40.125 -9.681 1.00 50.50 182 GLN A C 1
ATOM 1451 O O . GLN A 1 182 ? 10.958 40.360 -10.879 1.00 50.50 182 GLN A O 1
ATOM 1456 N N . ARG A 1 183 ? 10.150 39.479 -8.990 1.00 41.25 183 ARG A N 1
ATOM 1457 C CA . ARG A 1 183 ? 8.729 39.641 -9.328 1.00 41.25 183 ARG A CA 1
ATOM 1458 C C . ARG A 1 183 ? 7.941 39.914 -8.058 1.00 41.25 183 ARG A C 1
ATOM 1460 O O . ARG A 1 183 ? 7.775 39.061 -7.195 1.00 41.25 183 ARG A O 1
ATOM 1467 N N . GLN A 1 184 ? 7.556 41.179 -7.957 1.00 41.47 184 GLN A N 1
ATOM 1468 C CA . GLN A 1 184 ? 6.744 41.774 -6.913 1.00 41.47 184 GLN A CA 1
ATOM 1469 C C . GLN A 1 184 ? 5.378 41.096 -6.791 1.00 41.47 184 GLN A C 1
ATOM 1471 O O . GLN A 1 184 ? 4.794 40.631 -7.769 1.00 41.47 184 GLN A O 1
ATOM 1476 N N . ALA A 1 185 ? 4.883 41.118 -5.557 1.00 48.22 185 ALA A N 1
ATOM 1477 C CA . ALA A 1 185 ? 3.553 40.720 -5.141 1.00 48.22 185 ALA A CA 1
ATOM 1478 C C . ALA A 1 185 ? 2.440 41.410 -5.952 1.00 48.22 185 ALA A C 1
ATOM 1480 O O . ALA A 1 185 ? 2.417 42.635 -6.072 1.00 48.22 185 ALA A O 1
ATOM 1481 N N . GLN A 1 186 ? 1.470 40.620 -6.412 1.00 48.22 186 GLN A N 1
ATOM 1482 C CA . GLN A 1 186 ? 0.101 41.077 -6.649 1.00 48.22 186 GLN A CA 1
ATOM 1483 C C . GLN A 1 186 ? -0.831 40.313 -5.694 1.00 48.22 186 GLN A C 1
ATOM 1485 O O . GLN A 1 186 ? -0.639 39.108 -5.514 1.00 48.22 186 GLN A O 1
ATOM 1490 N N . PRO A 1 187 ? -1.808 40.977 -5.055 1.00 56.66 187 PRO A N 1
ATOM 1491 C CA . PRO A 1 187 ? -2.808 40.298 -4.239 1.00 56.66 187 PRO A CA 1
ATOM 1492 C C . PRO A 1 187 ? -3.768 39.490 -5.127 1.00 56.66 187 PRO A C 1
ATOM 1494 O O . PRO A 1 187 ? -4.233 39.983 -6.154 1.00 56.66 187 PRO A O 1
ATOM 1497 N N . GLN A 1 188 ? -4.057 38.248 -4.728 1.00 48.88 188 GLN A N 1
ATOM 1498 C CA . GLN A 1 188 ? -5.122 37.439 -5.326 1.00 48.88 188 GLN A CA 1
ATOM 1499 C C . GLN A 1 188 ? -6.494 38.089 -5.058 1.00 48.88 188 GLN A C 1
ATOM 1501 O O . GLN A 1 188 ? -6.707 38.584 -3.948 1.00 48.88 188 GLN A O 1
ATOM 1506 N N . PRO A 1 189 ? -7.425 38.088 -6.028 1.00 64.44 189 PRO A N 1
ATOM 1507 C CA . PRO A 1 189 ? -8.815 38.450 -5.771 1.00 64.44 189 PRO A CA 1
ATOM 1508 C C . PRO A 1 189 ? -9.496 37.406 -4.871 1.00 64.44 189 PRO A C 1
ATOM 1510 O O . PRO A 1 189 ? -9.194 36.214 -4.947 1.00 64.44 189 PRO A O 1
ATOM 1513 N N . GLU A 1 190 ? -10.401 37.878 -4.009 1.00 51.47 190 GLU A N 1
ATOM 1514 C CA . GLU A 1 190 ? -11.242 37.049 -3.140 1.00 51.47 190 GLU A CA 1
ATOM 1515 C C . GLU A 1 190 ? -12.083 36.056 -3.968 1.00 51.47 190 GLU A C 1
ATOM 1517 O O . GLU A 1 190 ? -12.595 36.431 -5.026 1.00 51.47 190 GLU A O 1
ATOM 1522 N N . PRO A 1 191 ? -12.245 34.799 -3.515 1.00 61.75 191 PRO A N 1
ATOM 1523 C CA . PRO A 1 191 ? -13.129 33.847 -4.171 1.00 61.75 191 PRO A CA 1
ATOM 1524 C C . PRO A 1 191 ? -14.594 34.266 -3.987 1.00 61.75 191 PRO A C 1
ATOM 1526 O O . PRO A 1 191 ? -15.056 34.486 -2.866 1.00 61.75 191 PRO A O 1
ATOM 1529 N N . GLU A 1 192 ? -15.322 34.369 -5.100 1.00 61.59 192 GLU A N 1
ATOM 1530 C CA . GLU A 1 192 ? -16.778 34.516 -5.099 1.00 61.59 192 GLU A CA 1
ATOM 1531 C C . GLU A 1 192 ? -17.451 33.295 -4.438 1.00 61.59 192 GLU A C 1
ATOM 1533 O O . GLU A 1 192 ? -16.920 32.182 -4.509 1.00 61.59 192 GLU A O 1
ATOM 1538 N N . PRO A 1 193 ? -18.610 33.480 -3.781 1.00 68.56 193 PRO A N 1
ATOM 1539 C CA . PRO A 1 193 ? -19.329 32.394 -3.126 1.00 68.56 193 PRO A CA 1
ATOM 1540 C C . PRO A 1 193 ? -19.819 31.351 -4.139 1.00 68.56 193 PRO A C 1
ATOM 1542 O O . PRO A 1 193 ? -20.486 31.684 -5.119 1.00 68.56 193 PRO A O 1
ATOM 1545 N N . GLU A 1 194 ? -19.510 30.080 -3.871 1.00 58.88 194 GLU A N 1
ATOM 1546 C CA . GLU A 1 194 ? -20.034 28.945 -4.631 1.00 58.88 194 GLU A CA 1
ATOM 1547 C C . GLU A 1 194 ? -21.574 28.898 -4.545 1.00 58.88 194 GLU A C 1
ATOM 1549 O O . GLU A 1 194 ? -22.137 29.114 -3.466 1.00 58.88 194 GLU A O 1
ATOM 1554 N N . PRO A 1 195 ? -22.276 28.617 -5.659 1.00 70.31 195 PRO A N 1
ATOM 1555 C CA . PRO A 1 195 ? -23.722 28.440 -5.651 1.00 70.31 195 PRO A CA 1
ATOM 1556 C C . PRO A 1 195 ? -24.126 27.205 -4.834 1.00 70.31 195 PRO A C 1
ATOM 1558 O O . PRO A 1 195 ? -23.460 26.169 -4.868 1.00 70.31 195 PRO A O 1
ATOM 1561 N N . GLU A 1 196 ? -25.241 27.322 -4.108 1.00 56.72 196 GLU A N 1
ATOM 1562 C CA . GLU A 1 196 ? -25.827 26.219 -3.345 1.00 56.72 196 GLU A CA 1
ATOM 1563 C C . GLU A 1 196 ? -26.131 25.014 -4.256 1.00 56.72 196 GLU A C 1
ATOM 1565 O O . GLU A 1 196 ? -26.626 25.194 -5.374 1.00 56.72 196 GLU A O 1
ATOM 1570 N N . PRO A 1 197 ? -25.865 23.779 -3.797 1.00 67.25 197 PRO A N 1
ATOM 1571 C CA . PRO A 1 197 ? -26.167 22.582 -4.566 1.00 67.25 197 PRO A CA 1
ATOM 1572 C C . PRO A 1 197 ? -27.681 22.422 -4.742 1.00 67.25 197 PRO A C 1
ATOM 1574 O O . PRO A 1 197 ? -28.433 22.354 -3.768 1.00 67.25 197 PRO A O 1
ATOM 1577 N N . GLU A 1 198 ? -28.118 22.327 -5.998 1.00 63.22 198 GLU A N 1
ATOM 1578 C CA . GLU A 1 198 ? -29.489 21.960 -6.340 1.00 63.22 198 GLU A CA 1
ATOM 1579 C C . GLU A 1 198 ? -29.846 20.564 -5.785 1.00 63.22 198 GLU A C 1
ATOM 1581 O O . GLU A 1 198 ? -28.982 19.684 -5.676 1.00 63.22 198 GLU A O 1
ATOM 1586 N N . PRO A 1 199 ? -31.121 20.338 -5.419 1.00 70.06 199 PRO A N 1
ATOM 1587 C CA . PRO A 1 199 ? -31.577 19.067 -4.873 1.00 70.06 199 PRO A CA 1
ATOM 1588 C C . PRO A 1 199 ? -31.356 17.919 -5.864 1.00 70.06 199 PRO A C 1
ATOM 1590 O O . PRO A 1 199 ? -31.739 17.996 -7.031 1.00 70.06 199 PRO A O 1
ATOM 1593 N N . GLN A 1 200 ? -30.759 16.830 -5.372 1.00 55.91 200 GLN A N 1
ATOM 1594 C CA . GLN A 1 200 ? -30.584 15.607 -6.151 1.00 55.91 200 GLN A CA 1
ATOM 1595 C C . GLN A 1 200 ? -31.952 15.026 -6.554 1.00 55.91 200 GLN A C 1
ATOM 1597 O O . GLN A 1 200 ? -32.859 14.982 -5.717 1.00 55.91 200 GLN A O 1
ATOM 1602 N N . PRO A 1 201 ? -32.107 14.552 -7.802 1.00 72.94 201 PRO A N 1
ATOM 1603 C CA . PRO A 1 201 ? -33.301 13.834 -8.225 1.00 72.94 201 PRO A CA 1
ATOM 1604 C C . PRO A 1 201 ? -33.476 12.542 -7.417 1.00 72.94 201 PRO A C 1
ATOM 1606 O O . PRO A 1 201 ? -32.506 11.852 -7.098 1.00 72.94 201 PRO A O 1
ATOM 1609 N N . GLU A 1 202 ? -34.729 12.222 -7.084 1.00 53.81 202 GLU A N 1
ATOM 1610 C CA . GLU A 1 202 ? -35.086 10.962 -6.433 1.00 53.81 202 GLU A CA 1
ATOM 1611 C C . GLU A 1 202 ? -34.659 9.766 -7.305 1.00 53.81 202 GLU A C 1
ATOM 1613 O O . GLU A 1 202 ? -34.796 9.817 -8.530 1.00 53.81 202 GLU A O 1
ATOM 1618 N N . PRO A 1 203 ? -34.144 8.681 -6.700 1.00 65.25 203 PRO A N 1
ATOM 1619 C CA . PRO A 1 203 ? -33.732 7.500 -7.442 1.00 65.25 203 PRO A CA 1
ATOM 1620 C C . PRO A 1 203 ? -34.936 6.846 -8.127 1.00 65.25 203 PRO A C 1
ATOM 1622 O O . PRO A 1 203 ? -35.891 6.419 -7.474 1.00 65.25 203 PRO A O 1
ATOM 1625 N N . GLU A 1 204 ? -34.863 6.749 -9.454 1.00 61.75 204 GLU A N 1
ATOM 1626 C CA . GLU A 1 204 ? -35.799 5.970 -10.258 1.00 61.75 204 GLU A CA 1
ATOM 1627 C C . GLU A 1 204 ? -35.799 4.488 -9.832 1.00 61.75 204 GLU A C 1
ATOM 1629 O O . GLU A 1 204 ? -34.785 3.960 -9.358 1.00 61.75 204 GLU A O 1
ATOM 1634 N N . PRO A 1 205 ? -36.938 3.788 -9.988 1.00 66.06 205 PRO A N 1
ATOM 1635 C CA . PRO A 1 205 ? -37.063 2.386 -9.621 1.00 66.06 205 PRO A CA 1
ATOM 1636 C C . PRO A 1 205 ? -36.050 1.521 -10.374 1.00 66.06 205 PRO A C 1
ATOM 1638 O O . PRO A 1 205 ? -36.003 1.498 -11.602 1.00 66.06 205 PRO A O 1
ATOM 1641 N N . VAL A 1 206 ? -35.267 0.771 -9.599 1.00 46.69 206 VAL A N 1
ATOM 1642 C CA . VAL A 1 206 ? -34.281 -0.194 -10.082 1.00 46.69 206 VAL A CA 1
ATOM 1643 C C . VAL A 1 206 ? -34.994 -1.230 -10.953 1.00 46.69 206 VAL A C 1
ATOM 1645 O O . VAL A 1 206 ? -35.747 -2.071 -10.455 1.00 46.69 206 VAL A O 1
ATOM 1648 N N . VAL A 1 207 ? -34.773 -1.161 -12.264 1.00 58.38 207 VAL A N 1
ATOM 1649 C CA . VAL A 1 207 ? -35.142 -2.234 -13.187 1.00 58.38 207 VAL A CA 1
ATOM 1650 C C . VAL A 1 207 ? -34.325 -3.454 -12.771 1.00 58.38 207 VAL A C 1
ATOM 1652 O O . VAL A 1 207 ? -33.099 -3.381 -12.695 1.00 58.38 207 VAL A O 1
ATOM 1655 N N . GLN A 1 208 ? -34.996 -4.560 -12.441 1.00 49.44 208 GLN A N 1
ATOM 1656 C CA . GLN A 1 208 ? -34.318 -5.835 -12.228 1.00 49.44 208 GLN A CA 1
ATOM 1657 C C . GLN A 1 208 ? -33.570 -6.173 -13.516 1.00 49.44 208 GLN A C 1
ATOM 1659 O O . GLN A 1 208 ? -34.198 -6.433 -14.540 1.00 49.44 208 GLN A O 1
ATOM 1664 N N . ALA A 1 209 ? -32.240 -6.107 -13.463 1.00 52.44 209 ALA A N 1
ATOM 1665 C CA . ALA A 1 209 ? -31.397 -6.583 -14.539 1.00 52.44 209 ALA A CA 1
ATOM 1666 C C . ALA A 1 209 ? -31.733 -8.059 -14.773 1.00 52.44 209 ALA A C 1
ATOM 1668 O O . ALA A 1 209 ? -31.675 -8.875 -13.847 1.00 52.44 209 ALA A O 1
ATOM 1669 N N . GLU A 1 210 ? -32.133 -8.380 -16.001 1.00 56.06 210 GLU A N 1
ATOM 1670 C CA . GLU A 1 210 ? -32.147 -9.758 -16.472 1.00 56.06 210 GLU A CA 1
ATOM 1671 C C . GLU A 1 210 ? -30.761 -10.376 -16.218 1.00 56.06 210 GLU A C 1
ATOM 1673 O O . GLU A 1 210 ? -29.759 -9.653 -16.245 1.00 56.06 210 GLU A O 1
ATOM 1678 N N . PRO A 1 211 ? -30.684 -11.684 -15.920 1.00 60.97 211 PRO A N 1
ATOM 1679 C CA . PRO A 1 211 ? -29.412 -12.347 -15.677 1.00 60.97 211 PRO A CA 1
ATOM 1680 C C . PRO A 1 211 ? -28.454 -12.062 -16.834 1.00 60.97 211 PRO A C 1
ATOM 1682 O O . PRO A 1 211 ? -28.788 -12.324 -17.992 1.00 60.97 211 PRO A O 1
ATOM 1685 N N . GLU A 1 212 ? -27.284 -11.501 -16.509 1.00 48.25 212 GLU A N 1
ATOM 1686 C CA . GLU A 1 212 ? -26.217 -11.298 -17.483 1.00 48.25 212 GLU A CA 1
ATOM 1687 C C . GLU A 1 212 ? -25.962 -12.628 -18.208 1.00 48.25 212 GLU A C 1
ATOM 1689 O O . GLU A 1 212 ? -25.855 -13.671 -17.549 1.00 48.25 212 GLU A O 1
ATOM 1694 N N . PRO A 1 213 ? -25.907 -12.626 -19.552 1.00 60.59 213 PRO A N 1
ATOM 1695 C CA . PRO A 1 213 ? -25.565 -13.823 -20.299 1.00 60.59 213 PRO A CA 1
ATOM 1696 C C . PRO A 1 213 ? -24.219 -14.347 -19.799 1.00 60.59 213 PRO A C 1
ATOM 1698 O O . PRO A 1 213 ? -23.282 -13.571 -19.599 1.00 60.59 213 PRO A O 1
ATOM 1701 N N . GLU A 1 214 ? -24.137 -15.664 -19.582 1.00 48.75 214 GLU A N 1
ATOM 1702 C CA . GLU A 1 214 ? -22.876 -16.323 -19.251 1.00 48.75 214 GLU A CA 1
ATOM 1703 C C . GLU A 1 214 ? -21.800 -15.846 -20.237 1.00 48.75 214 GLU A C 1
ATOM 1705 O O . GLU A 1 214 ? -22.052 -15.848 -21.448 1.00 48.75 214 GLU A O 1
ATOM 1710 N N . PRO A 1 215 ? -20.628 -15.400 -19.749 1.00 55.91 215 PRO A N 1
ATOM 1711 C CA . PRO A 1 215 ? -19.581 -14.909 -20.624 1.00 55.91 215 PRO A CA 1
ATOM 1712 C C . PRO A 1 215 ? -19.241 -16.005 -21.627 1.00 55.91 215 PRO A C 1
ATOM 1714 O O . PRO A 1 215 ? -18.852 -17.114 -21.247 1.00 55.91 215 PRO A O 1
ATOM 1717 N N . GLU A 1 216 ? -19.412 -15.694 -22.914 1.00 48.66 216 GLU A N 1
ATOM 1718 C CA . GLU A 1 216 ? -18.973 -16.582 -23.980 1.00 48.66 216 GLU A CA 1
ATOM 1719 C C . GLU A 1 216 ? -17.501 -16.946 -23.733 1.00 48.66 216 GLU A C 1
ATOM 1721 O O . GLU A 1 216 ? -16.711 -16.081 -23.332 1.00 48.66 216 GLU A O 1
ATOM 1726 N N . PRO A 1 217 ? -17.098 -18.210 -23.950 1.00 52.72 217 PRO A N 1
ATOM 1727 C CA . PRO A 1 217 ? -15.703 -18.589 -23.835 1.00 52.72 217 PRO A CA 1
ATOM 1728 C C . PRO A 1 217 ? -14.902 -17.711 -24.791 1.00 52.72 217 PRO A C 1
ATOM 1730 O O . PRO A 1 217 ? -15.051 -17.813 -26.011 1.00 52.72 217 PRO A O 1
ATOM 1733 N N . VAL A 1 218 ? -14.070 -16.836 -24.219 1.00 48.56 218 VAL A N 1
ATOM 1734 C CA . VAL A 1 218 ? -13.109 -16.022 -24.960 1.00 48.56 218 VAL A CA 1
ATOM 1735 C C . VAL A 1 218 ? -12.313 -16.998 -25.811 1.00 48.56 218 VAL A C 1
ATOM 1737 O O . VAL A 1 218 ? -11.543 -17.807 -25.289 1.00 48.56 218 VAL A O 1
ATOM 1740 N N . ARG A 1 219 ? -12.565 -16.992 -27.122 1.00 50.00 219 ARG A N 1
ATOM 1741 C CA . ARG A 1 219 ? -11.765 -17.757 -28.072 1.00 50.00 219 ARG A CA 1
ATOM 1742 C C . ARG A 1 219 ? -10.335 -17.282 -27.867 1.00 50.00 219 ARG A C 1
ATOM 1744 O O . ARG A 1 219 ? -10.059 -16.102 -28.058 1.00 50.00 219 ARG A O 1
ATOM 1751 N N . SER A 1 220 ? -9.457 -18.170 -27.404 1.00 51.91 220 SER A N 1
ATOM 1752 C CA . SER A 1 220 ? -8.042 -17.849 -27.356 1.00 51.91 220 SER A CA 1
ATOM 1753 C C . SER A 1 220 ? -7.599 -17.669 -28.801 1.00 51.91 220 SER A C 1
ATOM 1755 O O . SER A 1 220 ? -7.589 -18.601 -29.610 1.00 51.91 220 SER A O 1
ATOM 1757 N N . ASP A 1 221 ? -7.345 -16.421 -29.181 1.00 61.81 221 ASP A N 1
ATOM 1758 C CA . ASP A 1 221 ? -6.733 -16.146 -30.464 1.00 61.81 221 ASP A CA 1
ATOM 1759 C C . ASP A 1 221 ? -5.388 -16.869 -30.455 1.00 61.81 221 ASP A C 1
ATOM 1761 O O . ASP A 1 221 ? -4.511 -16.581 -29.640 1.00 61.81 221 ASP A O 1
ATOM 1765 N N . SER A 1 222 ? -5.228 -17.840 -31.354 1.00 65.69 222 SER A N 1
ATOM 1766 C CA . SER A 1 222 ? -4.020 -18.672 -31.464 1.00 65.69 222 SER A CA 1
ATOM 1767 C C . SER A 1 222 ? -2.715 -17.870 -31.614 1.00 65.69 222 SER A C 1
ATOM 1769 O O . SER A 1 222 ? -1.623 -18.430 -31.518 1.00 65.69 222 SER A O 1
ATOM 1771 N N . GLU A 1 223 ? -2.821 -16.572 -31.901 1.00 66.75 223 GLU A N 1
ATOM 1772 C CA . GLU A 1 223 ? -1.729 -15.604 -31.959 1.00 66.75 223 GLU A CA 1
ATOM 1773 C C . GLU A 1 223 ? -1.300 -15.133 -30.567 1.00 66.75 223 GLU A C 1
ATOM 1775 O O . GLU A 1 223 ? -0.102 -15.066 -30.306 1.00 66.75 223 GLU A O 1
ATOM 1780 N N . THR A 1 224 ? -2.245 -14.901 -29.651 1.00 68.75 224 THR A N 1
ATOM 1781 C CA . THR A 1 224 ? -1.965 -14.551 -28.252 1.00 68.75 224 THR A CA 1
ATOM 1782 C C . THR A 1 224 ? -1.274 -15.708 -27.541 1.00 68.75 224 THR A C 1
ATOM 1784 O O . THR A 1 224 ? -0.255 -15.502 -26.888 1.00 68.75 224 THR A O 1
ATOM 1787 N N . ASP A 1 225 ? -1.743 -16.941 -27.740 1.00 73.94 225 ASP A N 1
ATOM 1788 C CA . ASP A 1 225 ? -1.120 -18.126 -27.136 1.00 73.94 225 ASP A CA 1
ATOM 1789 C C . ASP A 1 225 ? 0.301 -18.363 -27.679 1.00 73.94 225 ASP A C 1
ATOM 1791 O O . ASP A 1 225 ? 1.237 -18.617 -26.914 1.00 73.94 225 ASP A O 1
ATOM 1795 N N . ARG A 1 226 ? 0.499 -18.208 -28.998 1.00 76.94 226 ARG A N 1
ATOM 1796 C CA . ARG A 1 226 ? 1.836 -18.267 -29.620 1.00 76.94 226 ARG A CA 1
ATOM 1797 C C . ARG A 1 226 ? 2.750 -17.153 -29.116 1.00 76.94 226 ARG A C 1
ATOM 1799 O O . ARG A 1 226 ? 3.937 -17.390 -28.886 1.00 76.94 226 ARG A O 1
ATOM 1806 N N . PHE A 1 227 ? 2.210 -15.956 -28.922 1.00 74.25 227 PHE A N 1
ATOM 1807 C CA . PHE A 1 227 ? 2.953 -14.817 -28.407 1.00 74.25 227 PHE A CA 1
ATOM 1808 C C . PHE A 1 227 ? 3.382 -15.018 -26.949 1.00 74.25 227 PHE A C 1
ATOM 1810 O O . PHE A 1 227 ? 4.565 -14.871 -26.639 1.00 74.25 227 PHE A O 1
ATOM 1817 N N . LEU A 1 228 ? 2.466 -15.424 -26.068 1.00 77.19 228 LEU A N 1
ATOM 1818 C CA . LEU A 1 228 ? 2.771 -15.718 -24.665 1.00 77.19 228 LEU A CA 1
ATOM 1819 C C . LEU A 1 228 ? 3.843 -16.806 -24.545 1.00 77.19 228 LEU A C 1
ATOM 1821 O O . LEU A 1 228 ? 4.782 -16.650 -23.764 1.00 77.19 228 LEU A O 1
ATOM 1825 N N . ALA A 1 229 ? 3.767 -17.855 -25.368 1.00 80.69 229 ALA A N 1
ATOM 1826 C CA . ALA A 1 229 ? 4.801 -18.884 -25.428 1.00 80.69 229 ALA A CA 1
ATOM 1827 C C . ALA A 1 229 ? 6.171 -18.303 -25.828 1.00 80.69 229 ALA A C 1
ATOM 1829 O O . ALA A 1 229 ? 7.182 -18.636 -25.212 1.00 80.69 229 ALA A O 1
ATOM 1830 N N . SER A 1 230 ? 6.211 -17.390 -26.806 1.00 82.50 230 SER A N 1
ATOM 1831 C CA . SER A 1 230 ? 7.455 -16.731 -27.228 1.00 82.50 230 SER A CA 1
ATOM 1832 C C . SER A 1 230 ? 8.070 -15.854 -26.130 1.00 82.50 230 SER A C 1
ATOM 1834 O O . SER A 1 230 ? 9.275 -15.943 -25.896 1.00 82.50 230 SER A O 1
ATOM 1836 N N . ILE A 1 231 ? 7.250 -15.089 -25.393 1.00 81.00 231 ILE A N 1
ATOM 1837 C CA . ILE A 1 231 ? 7.705 -14.315 -24.229 1.00 81.00 231 ILE A CA 1
ATOM 1838 C C . ILE A 1 231 ? 8.249 -15.243 -23.153 1.00 81.00 231 ILE A C 1
ATOM 1840 O O . ILE A 1 231 ? 9.305 -14.963 -22.600 1.00 81.00 231 ILE A O 1
ATOM 1844 N N . MET A 1 232 ? 7.556 -16.339 -22.843 1.00 79.81 232 MET A N 1
ATOM 1845 C CA . MET A 1 232 ? 8.019 -17.270 -21.815 1.00 79.81 232 MET A CA 1
ATOM 1846 C C . MET A 1 232 ? 9.360 -17.907 -22.183 1.00 79.81 232 MET A C 1
ATOM 1848 O O . MET A 1 232 ? 10.209 -18.075 -21.313 1.00 79.81 232 MET A O 1
ATOM 1852 N N . GLU A 1 233 ? 9.580 -18.229 -23.456 1.00 84.50 233 GLU A N 1
ATOM 1853 C CA . GLU A 1 233 ? 10.868 -18.748 -23.920 1.00 84.50 233 GLU A CA 1
ATOM 1854 C C . GLU A 1 233 ? 11.974 -17.687 -23.912 1.00 84.50 233 GLU A C 1
ATOM 1856 O O . GLU A 1 233 ? 13.112 -17.999 -23.567 1.00 84.50 233 GLU A O 1
ATOM 1861 N N . GLN A 1 234 ? 11.664 -16.430 -24.235 1.00 82.50 234 GLN A N 1
ATOM 1862 C CA . GLN A 1 234 ? 12.615 -15.322 -24.111 1.00 82.50 234 GLN A CA 1
ATOM 1863 C C . GLN A 1 234 ? 12.946 -15.025 -22.643 1.00 82.50 234 GLN A C 1
ATOM 1865 O O . GLN A 1 234 ? 14.113 -14.851 -22.311 1.00 82.50 234 GLN A O 1
ATOM 1870 N N . ALA A 1 235 ? 11.943 -15.045 -21.764 1.00 82.88 235 ALA A N 1
ATOM 1871 C CA . ALA A 1 235 ? 12.078 -14.736 -20.345 1.00 82.88 235 ALA A CA 1
ATOM 1872 C C . ALA A 1 235 ? 12.955 -15.732 -19.587 1.00 82.88 235 ALA A C 1
ATOM 1874 O O . ALA A 1 235 ? 13.595 -15.352 -18.610 1.00 82.88 235 ALA A O 1
ATOM 1875 N N . LYS A 1 236 ? 13.013 -16.983 -20.055 1.00 82.12 236 LYS A N 1
ATOM 1876 C CA . LYS A 1 236 ? 13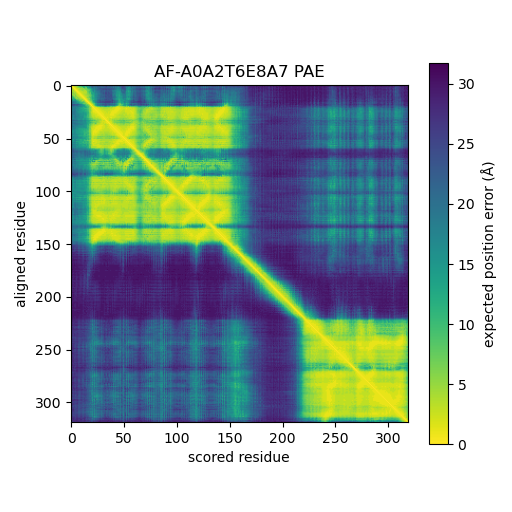.913 -18.022 -19.534 1.00 82.12 236 LYS A CA 1
ATOM 1877 C C . LYS A 1 236 ? 15.367 -17.842 -19.965 1.00 82.12 236 LYS A C 1
ATOM 1879 O O . LYS A 1 236 ? 16.232 -18.544 -19.449 1.00 82.12 236 LYS A O 1
ATOM 1884 N N . ARG A 1 237 ? 15.650 -16.975 -20.941 1.00 83.44 237 ARG A N 1
ATOM 1885 C CA . ARG A 1 237 ? 17.028 -16.722 -21.361 1.00 83.44 237 ARG A CA 1
ATOM 1886 C C . ARG A 1 237 ? 17.709 -15.859 -20.313 1.00 83.44 237 ARG A C 1
ATOM 1888 O O . ARG A 1 237 ? 17.169 -14.844 -19.868 1.00 83.44 237 ARG A O 1
ATOM 1895 N N . ASP A 1 238 ? 18.918 -16.270 -19.960 1.00 85.00 238 ASP A N 1
ATOM 1896 C CA . ASP A 1 238 ? 19.820 -15.433 -19.190 1.00 85.00 238 ASP A CA 1
ATOM 1897 C C . ASP A 1 238 ? 20.081 -14.134 -19.951 1.00 85.00 238 ASP A C 1
ATOM 1899 O O . ASP A 1 238 ? 20.363 -14.146 -21.155 1.00 85.00 238 ASP A O 1
ATOM 1903 N N . LEU A 1 239 ? 19.992 -13.012 -19.240 1.00 88.00 239 LEU A N 1
ATOM 1904 C CA . LEU A 1 239 ? 20.443 -11.741 -19.780 1.00 88.00 239 LEU A CA 1
ATOM 1905 C C . LEU A 1 239 ? 21.970 -11.764 -19.868 1.00 88.00 239 LEU A C 1
ATOM 1907 O O . LEU A 1 239 ? 22.619 -12.109 -18.877 1.00 88.00 239 LEU A O 1
ATOM 1911 N N . PRO A 1 240 ? 22.563 -11.401 -21.018 1.00 88.88 240 PRO A N 1
ATOM 1912 C CA . PRO A 1 240 ? 23.997 -11.198 -21.077 1.00 88.88 240 PRO A CA 1
ATOM 1913 C C . PRO A 1 240 ? 24.407 -10.035 -20.170 1.00 88.88 240 PRO A C 1
ATOM 1915 O O . PRO A 1 240 ? 23.643 -9.087 -19.965 1.00 88.88 240 PRO A O 1
ATOM 1918 N N . ASP A 1 241 ? 25.632 -10.111 -19.659 1.00 87.94 241 ASP A N 1
ATOM 1919 C CA . ASP A 1 241 ? 26.232 -9.061 -18.843 1.00 87.94 241 ASP A CA 1
ATOM 1920 C C . ASP A 1 241 ? 26.197 -7.723 -19.593 1.00 87.94 241 ASP A C 1
ATOM 1922 O O . ASP A 1 241 ? 26.545 -7.648 -20.777 1.00 87.94 241 ASP A O 1
ATOM 1926 N N . GLY A 1 242 ? 25.765 -6.661 -18.916 1.00 91.00 242 GLY A N 1
ATOM 1927 C CA . GLY A 1 242 ? 25.605 -5.359 -19.553 1.00 91.00 242 GLY A CA 1
ATOM 1928 C C . GLY A 1 242 ? 24.658 -4.420 -18.821 1.00 91.00 242 GLY A C 1
ATOM 1929 O O . GLY A 1 242 ? 24.141 -4.724 -17.742 1.00 91.00 242 GLY A O 1
ATOM 1930 N N . VAL A 1 243 ? 24.447 -3.258 -19.437 1.00 92.38 243 VAL A N 1
ATOM 1931 C CA . VAL A 1 243 ? 23.549 -2.215 -18.940 1.00 92.38 243 VAL A CA 1
ATOM 1932 C C . VAL A 1 243 ? 22.265 -2.243 -19.748 1.00 92.38 243 VAL A C 1
ATOM 1934 O O . VAL A 1 243 ? 22.292 -2.234 -20.977 1.00 92.38 243 VAL A O 1
ATOM 1937 N N . TYR A 1 244 ? 21.140 -2.257 -19.057 1.00 94.62 244 TYR A N 1
ATOM 1938 C CA . TYR A 1 244 ? 19.815 -2.238 -19.652 1.00 94.62 244 TYR A CA 1
ATOM 1939 C C . TYR A 1 244 ? 19.049 -1.029 -19.144 1.00 94.62 244 TYR A C 1
ATOM 1941 O O . TYR A 1 244 ? 19.316 -0.524 -18.051 1.00 94.62 244 TYR A O 1
ATOM 1949 N N . VAL A 1 245 ? 18.056 -0.594 -19.911 1.00 93.62 245 VAL A N 1
ATOM 1950 C CA . VAL A 1 245 ? 17.028 0.302 -19.384 1.00 93.62 245 VAL A CA 1
ATOM 1951 C C . VAL A 1 245 ? 15.820 -0.544 -18.998 1.00 93.62 245 VAL A C 1
ATOM 1953 O O . VAL A 1 245 ? 15.272 -1.274 -19.819 1.00 93.62 245 VAL A O 1
ATOM 1956 N N . HIS A 1 246 ? 15.437 -0.491 -17.729 1.00 93.25 246 HIS A N 1
ATOM 1957 C CA . HIS A 1 246 ? 14.307 -1.210 -17.156 1.00 93.25 246 HIS A CA 1
ATOM 1958 C C . HIS A 1 246 ? 13.055 -0.348 -17.209 1.00 93.25 246 HIS A C 1
ATOM 1960 O O . HIS A 1 246 ? 13.035 0.754 -16.672 1.00 93.25 246 HIS A O 1
ATOM 1966 N N . LEU A 1 247 ? 12.033 -0.870 -17.881 1.00 89.75 247 LEU A N 1
ATOM 1967 C CA . LEU A 1 247 ? 10.783 -0.176 -18.181 1.00 89.75 247 LEU A CA 1
ATOM 1968 C C . LEU A 1 247 ? 9.654 -0.570 -17.216 1.00 89.75 247 LEU A C 1
ATOM 1970 O O . LEU A 1 247 ? 8.757 0.214 -16.929 1.00 89.75 247 LEU A O 1
ATOM 1974 N N . GLY A 1 248 ? 9.691 -1.792 -16.676 1.00 88.75 248 GLY A N 1
ATOM 1975 C CA . GLY A 1 248 ? 8.689 -2.226 -15.705 1.00 88.75 248 GLY A CA 1
ATOM 1976 C C . GLY A 1 248 ? 8.866 -3.652 -15.202 1.00 88.75 248 GLY A C 1
ATOM 1977 O O . GLY A 1 248 ? 9.618 -4.450 -15.769 1.00 88.75 248 GLY A O 1
ATOM 1978 N N . PHE A 1 249 ? 8.192 -3.973 -14.098 1.00 87.75 249 PHE A N 1
ATOM 1979 C CA . PHE A 1 249 ? 8.173 -5.304 -13.490 1.00 87.75 249 PHE A CA 1
ATOM 1980 C C . PHE A 1 249 ? 6.736 -5.817 -13.364 1.00 87.75 249 PHE A C 1
ATOM 1982 O O . PHE A 1 249 ? 5.864 -5.134 -12.829 1.00 87.75 249 PHE A O 1
ATOM 1989 N N . PHE A 1 250 ? 6.486 -7.037 -13.833 1.00 86.94 250 PHE A N 1
ATOM 1990 C CA . PHE A 1 250 ? 5.145 -7.596 -13.967 1.00 86.94 250 PHE A CA 1
ATOM 1991 C C . PHE A 1 250 ? 5.082 -9.000 -13.377 1.00 86.94 250 PHE A C 1
ATOM 1993 O O . PHE A 1 250 ? 5.888 -9.855 -13.713 1.00 86.94 250 PHE A O 1
ATOM 2000 N N . ARG A 1 251 ? 4.076 -9.289 -12.547 1.00 84.12 251 ARG A N 1
ATOM 2001 C CA . ARG A 1 251 ? 3.829 -10.658 -12.043 1.00 84.12 251 ARG A CA 1
ATOM 2002 C C . ARG A 1 251 ? 2.974 -11.507 -12.994 1.00 84.12 251 ARG A C 1
ATOM 2004 O O . ARG A 1 251 ? 2.891 -12.717 -12.838 1.00 84.12 251 ARG A O 1
ATOM 2011 N N . GLN A 1 252 ? 2.316 -10.874 -13.966 1.00 82.75 252 GLN A N 1
ATOM 2012 C CA . GLN A 1 252 ? 1.403 -11.524 -14.908 1.00 82.75 252 GLN A CA 1
ATOM 2013 C C . GLN A 1 252 ? 1.841 -11.243 -16.344 1.00 82.75 252 GLN A C 1
ATOM 2015 O O . GLN A 1 252 ? 1.973 -10.082 -16.733 1.00 82.75 252 GLN A O 1
ATOM 2020 N N . VAL A 1 253 ? 1.995 -12.296 -17.150 1.00 79.88 253 VAL A N 1
ATOM 2021 C CA . VAL A 1 253 ? 2.449 -12.186 -18.549 1.00 79.88 253 VAL A CA 1
ATOM 2022 C C . VAL A 1 253 ? 1.484 -11.346 -19.401 1.00 79.88 253 VAL A C 1
ATOM 2024 O O . VAL A 1 253 ? 1.914 -10.559 -20.236 1.00 79.88 253 VAL A O 1
ATOM 2027 N N . GLN A 1 254 ? 0.177 -11.417 -19.135 1.00 79.12 254 GLN A N 1
ATOM 2028 C CA . GLN A 1 254 ? -0.843 -10.619 -19.835 1.00 79.12 254 GLN A CA 1
ATOM 2029 C C . GLN A 1 254 ? -0.653 -9.102 -19.652 1.00 79.12 254 GLN A C 1
ATOM 2031 O O . GLN A 1 254 ? -0.957 -8.314 -20.547 1.00 79.12 254 GLN A O 1
ATOM 2036 N N . SER A 1 255 ? -0.121 -8.668 -18.506 1.00 82.69 255 SER A N 1
ATOM 2037 C CA . SER A 1 255 ? 0.177 -7.251 -18.269 1.00 82.69 255 SER A CA 1
ATOM 2038 C C . SER A 1 255 ? 1.344 -6.758 -19.125 1.00 82.69 255 SER A C 1
ATOM 2040 O O . SER A 1 255 ? 1.335 -5.602 -19.534 1.00 82.69 255 SER A O 1
ATOM 2042 N N . ILE A 1 256 ? 2.281 -7.643 -19.481 1.00 83.50 256 ILE A N 1
ATOM 2043 C CA . ILE A 1 256 ? 3.402 -7.333 -20.378 1.00 83.50 256 ILE A CA 1
ATOM 2044 C C . ILE A 1 256 ? 2.896 -7.047 -21.792 1.00 83.50 256 ILE A C 1
ATOM 2046 O O . ILE A 1 256 ? 3.382 -6.123 -22.429 1.00 83.50 256 ILE A O 1
ATOM 2050 N N . GLN A 1 257 ? 1.897 -7.791 -22.282 1.00 79.56 257 GLN A N 1
ATOM 2051 C CA . GLN A 1 257 ? 1.319 -7.558 -23.612 1.00 79.56 257 GLN A CA 1
ATOM 2052 C C . GLN A 1 257 ? 0.677 -6.170 -23.713 1.00 79.56 257 GLN A C 1
ATOM 2054 O O . GLN A 1 257 ? 0.940 -5.435 -24.662 1.00 79.56 257 GLN A O 1
ATOM 2059 N N . ARG A 1 258 ? -0.127 -5.793 -22.709 1.00 79.94 258 ARG A N 1
ATOM 2060 C CA . ARG A 1 258 ? -0.736 -4.456 -22.639 1.00 79.94 258 ARG A CA 1
ATOM 2061 C C . ARG A 1 258 ? 0.323 -3.362 -22.575 1.00 79.94 258 ARG A C 1
ATOM 2063 O O . ARG A 1 258 ? 0.212 -2.378 -23.295 1.00 79.94 258 ARG A O 1
ATOM 2070 N N . TYR A 1 259 ? 1.352 -3.568 -21.756 1.00 82.44 259 TYR A N 1
ATOM 2071 C CA . TYR A 1 259 ? 2.460 -2.630 -21.637 1.00 82.44 259 TYR A CA 1
ATOM 2072 C C . TYR A 1 259 ? 3.243 -2.503 -22.948 1.00 82.44 259 TYR A C 1
ATOM 2074 O O . TYR A 1 259 ? 3.504 -1.399 -23.400 1.00 82.44 259 TYR A O 1
ATOM 2082 N N . ARG A 1 260 ? 3.545 -3.610 -23.632 1.00 76.69 260 ARG A N 1
ATOM 2083 C CA . ARG A 1 260 ? 4.260 -3.582 -24.912 1.00 76.69 260 ARG A CA 1
ATOM 2084 C C . ARG A 1 260 ? 3.524 -2.745 -25.952 1.00 76.69 260 ARG A C 1
ATOM 2086 O O . ARG A 1 260 ? 4.171 -1.934 -26.590 1.00 76.69 260 ARG A O 1
ATOM 2093 N N . ASN A 1 261 ? 2.205 -2.893 -26.070 1.00 77.06 261 ASN A N 1
ATOM 2094 C CA . ASN A 1 261 ? 1.407 -2.099 -27.010 1.00 77.06 261 ASN A CA 1
ATOM 2095 C C . ASN A 1 261 ? 1.465 -0.590 -26.718 1.00 77.06 261 ASN A C 1
ATOM 2097 O O . ASN A 1 261 ? 1.329 0.203 -27.639 1.00 77.06 261 ASN A O 1
ATOM 2101 N N . LEU A 1 262 ? 1.660 -0.201 -25.453 1.00 79.12 262 LEU A N 1
ATOM 2102 C CA . LEU A 1 262 ? 1.836 1.197 -25.056 1.00 79.12 262 LEU A CA 1
ATOM 2103 C C . LEU A 1 262 ? 3.226 1.724 -25.441 1.00 79.12 262 LEU A C 1
ATOM 2105 O O . LEU A 1 262 ? 3.366 2.869 -25.852 1.00 79.12 262 LEU A O 1
ATOM 2109 N N . VAL A 1 263 ? 4.256 0.888 -25.300 1.00 78.69 263 VAL A N 1
ATOM 2110 C CA . VAL A 1 263 ? 5.653 1.298 -25.500 1.00 78.69 263 VAL A CA 1
ATOM 2111 C C . VAL A 1 263 ? 6.100 1.145 -26.963 1.00 78.69 263 VAL A C 1
ATOM 2113 O O . VAL A 1 263 ? 7.022 1.835 -27.388 1.00 78.69 263 VAL A O 1
ATOM 2116 N N . THR A 1 264 ? 5.451 0.299 -27.774 1.00 71.25 264 THR A N 1
ATOM 2117 C CA . THR A 1 264 ? 5.833 0.047 -29.182 1.00 71.25 264 THR A CA 1
ATOM 2118 C C . THR A 1 264 ? 5.801 1.275 -30.086 1.00 71.25 264 THR A C 1
ATOM 2120 O O . THR A 1 264 ? 6.434 1.254 -31.140 1.00 71.25 264 THR A O 1
ATOM 2123 N N . ASP A 1 265 ? 5.110 2.338 -29.677 1.00 70.62 265 ASP A N 1
ATOM 2124 C CA . ASP A 1 265 ? 5.088 3.613 -30.398 1.00 70.62 265 ASP A CA 1
ATOM 2125 C C . ASP A 1 265 ? 6.411 4.398 -30.250 1.00 70.62 265 ASP A C 1
ATOM 2127 O O . ASP A 1 265 ? 6.690 5.293 -31.047 1.00 70.62 265 ASP A O 1
ATOM 2131 N N . TYR A 1 266 ? 7.254 4.033 -29.273 1.00 72.44 266 TYR A N 1
ATOM 2132 C CA . TYR A 1 266 ? 8.462 4.776 -28.873 1.00 72.44 266 TYR A CA 1
ATOM 2133 C C . TYR A 1 266 ? 9.723 3.901 -28.770 1.00 72.44 266 TYR A C 1
ATOM 2135 O O . TYR A 1 266 ? 10.843 4.353 -29.018 1.00 72.44 266 TYR A O 1
ATOM 2143 N N . VAL A 1 267 ? 9.551 2.628 -28.416 1.00 73.94 267 VAL A N 1
ATOM 2144 C CA . VAL A 1 267 ? 10.604 1.612 -28.373 1.00 73.94 267 VAL A CA 1
ATOM 2145 C C . VAL A 1 267 ? 10.325 0.612 -29.478 1.00 73.94 267 VAL A C 1
ATOM 2147 O O . VAL A 1 267 ? 9.249 0.011 -29.523 1.00 73.94 267 VAL A O 1
ATOM 2150 N N . TRP A 1 268 ? 11.299 0.393 -30.361 1.00 70.00 268 TRP A N 1
ATOM 2151 C CA . TRP A 1 268 ? 11.140 -0.619 -31.393 1.00 70.00 268 TRP A CA 1
ATOM 2152 C C . TRP A 1 268 ? 10.974 -1.997 -30.747 1.00 70.00 268 TRP A C 1
ATOM 2154 O O . TRP A 1 268 ? 11.676 -2.369 -29.806 1.00 70.00 268 TRP A O 1
ATOM 2164 N N . GLY A 1 269 ? 9.979 -2.754 -31.216 1.00 66.12 269 GLY A N 1
ATOM 2165 C CA . GLY A 1 269 ? 9.563 -3.998 -30.566 1.00 66.12 269 GLY A CA 1
ATOM 2166 C C . GLY A 1 269 ? 10.636 -5.093 -30.522 1.00 66.12 269 GLY A C 1
ATOM 2167 O O . GLY A 1 269 ? 10.444 -6.067 -29.793 1.00 66.12 269 GLY A O 1
ATOM 2168 N N . ASP A 1 270 ? 11.712 -4.953 -31.290 1.00 70.44 270 ASP A N 1
ATOM 2169 C CA . ASP A 1 270 ? 12.904 -5.803 -31.341 1.00 70.44 270 ASP A CA 1
ATOM 2170 C C . ASP A 1 270 ? 13.972 -5.439 -30.294 1.00 70.44 270 ASP A C 1
ATOM 2172 O O . ASP A 1 270 ? 14.769 -6.304 -29.933 1.00 70.44 270 ASP A O 1
ATOM 2176 N N . GLU A 1 271 ? 13.950 -4.223 -29.742 1.00 79.19 271 GLU A N 1
ATOM 2177 C CA . GLU A 1 271 ? 14.796 -3.825 -28.604 1.00 79.19 271 GLU A CA 1
ATOM 2178 C C . GLU A 1 271 ? 14.245 -4.325 -27.262 1.00 79.19 271 GLU A C 1
ATOM 2180 O O . GLU A 1 271 ? 14.975 -4.393 -26.272 1.00 79.19 271 GLU A O 1
ATOM 2185 N N . LEU A 1 272 ? 12.952 -4.668 -27.215 1.00 87.19 272 LEU A N 1
ATOM 2186 C CA . LEU A 1 272 ? 12.255 -5.037 -25.988 1.00 87.19 272 LEU A CA 1
ATOM 2187 C C . LEU A 1 272 ? 12.551 -6.486 -25.581 1.00 87.19 272 LEU A C 1
ATOM 2189 O O . LEU A 1 272 ? 12.194 -7.458 -26.252 1.00 87.19 272 LEU A O 1
ATOM 2193 N N . LEU A 1 273 ? 13.168 -6.620 -24.416 1.00 89.50 273 LEU A N 1
ATOM 2194 C CA . LEU A 1 273 ? 13.507 -7.872 -23.770 1.00 89.50 273 LEU A CA 1
ATOM 2195 C C . LEU A 1 273 ? 12.581 -8.115 -22.582 1.00 89.50 273 LEU A C 1
ATOM 2197 O O . LEU A 1 273 ? 12.322 -7.223 -21.779 1.00 89.50 273 LEU A O 1
ATOM 2201 N N . VAL A 1 274 ? 12.116 -9.351 -22.436 1.00 90.69 274 VAL A N 1
ATOM 2202 C CA . VAL A 1 274 ? 11.451 -9.807 -21.213 1.00 90.69 274 VAL A CA 1
ATOM 2203 C C . VAL A 1 274 ? 12.376 -10.797 -20.532 1.00 90.69 274 VAL A C 1
ATOM 2205 O O . VAL A 1 274 ? 12.850 -11.720 -21.188 1.00 90.69 274 VAL A O 1
ATOM 2208 N N . HIS A 1 275 ? 12.627 -10.614 -19.239 1.00 91.25 275 HIS A N 1
ATOM 2209 C CA . HIS A 1 275 ? 13.449 -11.506 -18.425 1.00 91.25 275 HIS A CA 1
ATOM 2210 C C . HIS A 1 275 ? 12.703 -11.902 -17.156 1.00 91.25 275 HIS A C 1
ATOM 2212 O O . HIS A 1 275 ? 12.125 -11.045 -16.487 1.00 91.25 275 HIS A O 1
ATOM 2218 N N . TYR A 1 276 ? 12.701 -13.189 -16.822 1.00 89.88 276 TYR A N 1
ATOM 2219 C CA . TYR A 1 276 ? 12.114 -13.669 -15.580 1.00 89.88 276 TYR A CA 1
ATOM 2220 C C . TYR A 1 276 ? 13.124 -13.549 -14.432 1.00 89.88 276 TYR A C 1
ATOM 2222 O O . TYR A 1 276 ? 14.144 -14.230 -14.416 1.00 89.88 276 TYR A O 1
ATOM 2230 N N . ASP A 1 277 ? 12.816 -12.686 -13.470 1.00 84.94 277 ASP A N 1
ATOM 2231 C CA . ASP A 1 277 ? 13.563 -12.513 -12.230 1.00 84.94 277 ASP A CA 1
ATOM 2232 C C . ASP A 1 277 ? 13.035 -13.522 -11.201 1.00 84.94 277 ASP A C 1
ATOM 2234 O O . ASP A 1 277 ? 11.965 -13.342 -10.610 1.00 84.94 277 ASP A O 1
ATOM 2238 N N . GLU A 1 278 ? 13.771 -14.622 -11.040 1.00 82.00 278 GLU A N 1
ATOM 2239 C CA . GLU A 1 278 ? 13.426 -15.709 -10.122 1.00 82.00 278 GLU A CA 1
ATOM 2240 C C . GLU A 1 278 ? 13.365 -15.258 -8.648 1.00 82.00 278 GLU A C 1
ATOM 2242 O O . GLU A 1 278 ? 12.356 -15.562 -8.003 1.00 82.00 278 GLU A O 1
ATOM 2247 N N . PRO A 1 279 ? 14.337 -14.485 -8.109 1.00 82.38 279 PRO A N 1
ATOM 2248 C CA . PRO A 1 279 ? 14.255 -13.944 -6.749 1.00 82.38 279 PRO A CA 1
ATOM 2249 C C . PRO A 1 279 ? 12.983 -13.141 -6.463 1.00 82.38 279 PRO A C 1
ATOM 2251 O O . PRO A 1 279 ? 12.427 -13.240 -5.368 1.00 82.38 279 PRO A O 1
ATOM 2254 N N . LEU A 1 280 ? 12.519 -12.347 -7.431 1.00 78.81 280 LEU A N 1
ATOM 2255 C CA . LEU A 1 280 ? 11.324 -11.511 -7.280 1.00 78.81 280 LEU A CA 1
ATOM 2256 C C . LEU A 1 280 ? 10.035 -12.176 -7.783 1.00 78.81 280 LEU A C 1
ATOM 2258 O O . LEU A 1 280 ? 8.956 -11.591 -7.641 1.00 78.81 280 LEU A O 1
ATOM 2262 N N . ASN A 1 281 ? 10.125 -13.386 -8.347 1.00 83.06 281 ASN A N 1
ATOM 2263 C CA . ASN A 1 281 ? 9.007 -14.142 -8.911 1.00 83.06 281 ASN A CA 1
ATOM 2264 C C . ASN A 1 281 ? 8.164 -13.296 -9.890 1.00 83.06 281 ASN A C 1
ATOM 2266 O O . ASN A 1 281 ? 6.951 -13.115 -9.721 1.00 83.06 281 ASN A O 1
ATOM 2270 N N . GLY A 1 282 ? 8.816 -12.723 -10.904 1.00 87.06 282 GLY A N 1
ATOM 2271 C CA . GLY A 1 282 ? 8.134 -11.932 -11.927 1.00 87.06 282 GLY A CA 1
ATOM 2272 C C . GLY A 1 282 ? 9.009 -11.570 -13.119 1.00 87.06 282 GLY A C 1
ATOM 2273 O O . GLY A 1 282 ? 10.131 -12.033 -13.261 1.00 87.06 282 GLY A O 1
ATOM 2274 N N . PHE A 1 283 ? 8.470 -10.755 -14.015 1.00 88.94 283 PHE A N 1
ATOM 2275 C CA . PHE A 1 283 ? 9.040 -10.455 -15.321 1.00 88.94 283 PHE A CA 1
ATOM 2276 C C . PHE A 1 283 ? 9.493 -9.001 -15.393 1.00 88.94 283 PHE A C 1
ATOM 2278 O O . PHE A 1 283 ? 8.686 -8.087 -15.225 1.00 88.94 283 PHE A O 1
ATOM 2285 N N . ARG A 1 284 ? 10.767 -8.776 -15.696 1.00 91.12 284 ARG A N 1
ATOM 2286 C CA . ARG A 1 284 ? 11.312 -7.469 -16.060 1.00 91.12 284 ARG A CA 1
ATOM 2287 C C . ARG A 1 284 ? 11.131 -7.236 -17.551 1.00 91.12 284 ARG A C 1
ATOM 2289 O O . ARG A 1 284 ? 11.422 -8.124 -18.348 1.00 91.12 284 ARG A O 1
ATOM 2296 N N . VAL A 1 285 ? 10.693 -6.037 -17.913 1.00 91.56 285 VAL A N 1
ATOM 2297 C CA . VAL A 1 285 ? 10.701 -5.539 -19.291 1.00 91.5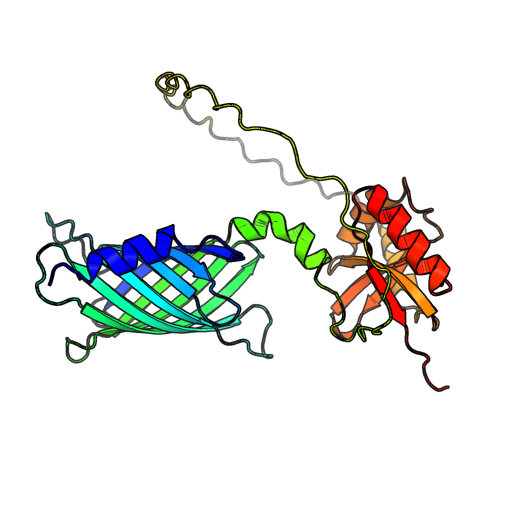6 285 VAL A CA 1
ATOM 2298 C C . VAL A 1 285 ? 11.870 -4.577 -19.427 1.00 91.56 285 VAL A C 1
ATOM 2300 O O . VAL A 1 285 ? 11.938 -3.578 -18.714 1.00 91.56 285 VAL A O 1
ATOM 2303 N N . LEU A 1 286 ? 12.814 -4.916 -20.291 1.00 92.81 286 LEU A N 1
ATOM 2304 C CA . LEU A 1 286 ? 14.106 -4.262 -20.442 1.00 92.81 286 LEU A CA 1
ATOM 2305 C C . LEU A 1 286 ? 14.328 -3.873 -21.904 1.00 92.81 286 LEU A C 1
ATOM 2307 O O . LEU A 1 286 ? 13.725 -4.461 -22.796 1.00 92.81 286 LEU A O 1
ATOM 2311 N N . ILE A 1 287 ? 15.244 -2.945 -22.151 1.00 92.81 287 ILE A N 1
ATOM 2312 C CA . ILE A 1 287 ? 15.817 -2.683 -23.476 1.00 92.81 287 ILE A CA 1
ATOM 2313 C C . ILE A 1 287 ? 17.344 -2.625 -23.378 1.00 92.81 287 ILE A C 1
ATOM 2315 O O . ILE A 1 287 ? 17.886 -2.181 -22.359 1.00 92.81 287 ILE A O 1
ATOM 2319 N N . GLY A 1 288 ? 18.034 -3.107 -24.410 1.00 91.94 288 GLY A N 1
ATOM 2320 C CA . GLY A 1 288 ? 19.495 -3.215 -24.452 1.00 91.94 288 GLY A CA 1
ATOM 2321 C C . GLY A 1 288 ? 19.975 -4.591 -24.936 1.00 91.94 288 GLY A C 1
ATOM 2322 O O . GLY A 1 288 ? 19.195 -5.330 -25.537 1.00 91.94 288 GLY A O 1
ATOM 2323 N N . PRO A 1 289 ? 21.242 -4.969 -24.679 1.00 93.06 289 PRO A N 1
ATOM 2324 C CA . PRO A 1 289 ? 22.217 -4.270 -23.837 1.00 93.06 289 PRO A CA 1
ATOM 2325 C C . PRO A 1 289 ? 22.775 -2.992 -24.482 1.00 93.06 289 PRO A C 1
ATOM 2327 O O . PRO A 1 289 ? 22.903 -2.901 -25.700 1.00 93.06 289 PRO A O 1
ATOM 2330 N N . TYR A 1 290 ? 23.164 -2.034 -23.646 1.00 92.00 290 TYR A N 1
ATOM 2331 C CA . TYR A 1 290 ? 23.782 -0.763 -24.023 1.00 92.00 290 TYR A CA 1
ATOM 2332 C C . TYR A 1 290 ? 25.122 -0.559 -23.306 1.00 92.00 290 TYR A C 1
ATOM 2334 O O . TYR A 1 290 ? 25.423 -1.215 -22.303 1.00 92.00 290 TYR A O 1
ATOM 2342 N N . THR A 1 291 ? 25.913 0.402 -23.790 1.00 93.00 291 THR A N 1
ATOM 2343 C CA . THR A 1 291 ? 26.950 1.023 -22.955 1.00 93.00 291 THR A CA 1
ATOM 2344 C C . THR A 1 291 ? 26.288 1.898 -21.885 1.00 93.00 291 THR A C 1
ATOM 2346 O O . THR A 1 291 ? 25.139 2.309 -22.039 1.00 93.00 291 THR A O 1
ATOM 2349 N N . GLU A 1 292 ? 26.979 2.204 -20.785 1.00 90.88 292 GLU A N 1
ATOM 2350 C CA . GLU A 1 292 ? 26.403 3.057 -19.737 1.00 90.88 292 GLU A CA 1
ATOM 2351 C C . GLU A 1 292 ? 25.965 4.451 -20.247 1.00 90.88 292 GLU A C 1
ATOM 2353 O O . GLU A 1 292 ? 24.837 4.852 -19.937 1.00 90.88 292 GLU A O 1
ATOM 2358 N N . PRO A 1 293 ? 26.772 5.192 -21.040 1.00 94.06 293 PRO A N 1
ATOM 2359 C CA . PRO A 1 293 ? 26.335 6.469 -21.608 1.00 94.06 293 PRO A CA 1
ATOM 2360 C C . PRO A 1 293 ? 25.087 6.331 -22.488 1.00 94.06 293 PRO A C 1
ATOM 2362 O O . PRO A 1 293 ? 24.155 7.126 -22.352 1.00 94.06 293 PRO A O 1
ATOM 2365 N N . ASP A 1 294 ? 25.031 5.289 -23.323 1.00 93.62 294 ASP A N 1
ATOM 2366 C CA . ASP A 1 294 ? 23.893 5.042 -24.214 1.00 93.62 294 ASP A CA 1
ATOM 2367 C C . ASP A 1 294 ? 22.632 4.677 -23.422 1.00 93.62 294 ASP A C 1
ATOM 2369 O O . ASP A 1 294 ? 21.550 5.185 -23.710 1.00 93.62 294 ASP A O 1
ATOM 2373 N N . ALA A 1 295 ? 22.763 3.864 -22.369 1.00 92.56 295 ALA A N 1
ATOM 2374 C CA . ALA A 1 295 ? 21.653 3.520 -21.485 1.00 92.56 295 ALA A CA 1
ATOM 2375 C C . ALA A 1 295 ? 21.086 4.766 -20.789 1.00 92.56 295 ALA A C 1
ATOM 2377 O O . ALA A 1 295 ? 19.870 4.920 -20.672 1.00 92.56 295 ALA A O 1
ATOM 2378 N N . ARG A 1 296 ? 21.954 5.687 -20.343 1.00 92.19 296 ARG A N 1
ATOM 2379 C CA . ARG A 1 296 ? 21.539 6.952 -19.712 1.00 92.19 296 ARG A CA 1
ATOM 2380 C C . ARG A 1 296 ? 20.821 7.867 -20.701 1.00 92.19 296 ARG A C 1
ATOM 2382 O O . ARG A 1 296 ? 19.779 8.415 -20.337 1.00 92.19 296 ARG A O 1
ATOM 2389 N N . ALA A 1 297 ? 21.337 7.994 -21.923 1.00 92.50 297 ALA A N 1
ATOM 2390 C CA . ALA A 1 297 ? 20.698 8.762 -22.990 1.00 92.50 297 ALA A CA 1
ATOM 2391 C C . ALA A 1 297 ? 19.331 8.168 -23.362 1.00 92.50 297 ALA A C 1
ATOM 2393 O O . ALA A 1 297 ? 18.331 8.881 -23.379 1.00 92.50 297 ALA A O 1
ATOM 2394 N N . ARG A 1 298 ? 19.259 6.845 -23.550 1.00 92.00 298 ARG A N 1
ATOM 2395 C CA . ARG A 1 298 ? 18.016 6.144 -23.890 1.00 92.00 298 ARG A CA 1
ATOM 2396 C C . ARG A 1 298 ? 16.973 6.227 -22.777 1.00 92.00 298 ARG A C 1
ATOM 2398 O O . ARG A 1 298 ? 15.797 6.435 -23.048 1.00 92.00 298 ARG A O 1
ATOM 2405 N N . ARG A 1 299 ? 17.391 6.127 -21.513 1.00 92.12 299 ARG A N 1
ATOM 2406 C CA . ARG A 1 299 ? 16.510 6.350 -20.358 1.00 92.12 299 ARG A CA 1
ATOM 2407 C C . ARG A 1 299 ? 15.918 7.761 -20.362 1.00 92.12 299 ARG A C 1
ATOM 2409 O O . ARG A 1 299 ? 14.747 7.917 -20.038 1.00 92.12 299 ARG A O 1
ATOM 2416 N N . GLN A 1 300 ? 16.722 8.778 -20.674 1.00 90.06 300 GLN A N 1
ATOM 2417 C CA . GLN A 1 300 ? 16.260 10.167 -20.720 1.00 90.06 300 GLN A CA 1
ATOM 2418 C C . GLN A 1 300 ? 15.219 10.372 -21.830 1.00 90.06 300 GLN A C 1
ATOM 2420 O O . GLN A 1 300 ? 14.149 10.903 -21.551 1.00 90.06 300 GLN A O 1
ATOM 2425 N N . ASP A 1 301 ? 15.492 9.859 -23.029 1.00 89.38 301 ASP A N 1
ATOM 2426 C CA . ASP A 1 301 ? 14.576 9.879 -24.180 1.00 89.38 301 ASP A CA 1
ATOM 2427 C C . ASP A 1 301 ? 13.214 9.227 -23.859 1.00 89.38 301 ASP A C 1
ATOM 2429 O O . ASP A 1 301 ? 12.154 9.787 -24.130 1.00 89.38 301 ASP A O 1
ATOM 2433 N N . ILE A 1 302 ? 13.214 8.084 -23.166 1.00 88.12 302 ILE A N 1
ATOM 2434 C CA . ILE A 1 302 ? 11.973 7.409 -22.742 1.00 88.12 302 ILE A CA 1
ATOM 2435 C C . ILE A 1 302 ? 11.196 8.236 -21.710 1.00 88.12 302 ILE A C 1
ATOM 2437 O O . ILE A 1 302 ? 9.970 8.319 -21.779 1.00 88.12 302 ILE A O 1
ATOM 2441 N N . ARG A 1 303 ? 11.894 8.896 -20.781 1.00 84.81 303 ARG A N 1
ATOM 2442 C CA . ARG A 1 303 ? 11.261 9.751 -19.764 1.00 84.81 303 ARG A CA 1
ATOM 2443 C C . ARG A 1 303 ? 10.642 11.020 -20.337 1.00 84.81 303 ARG A C 1
ATOM 2445 O O . ARG A 1 303 ? 9.673 11.515 -19.768 1.00 84.81 303 ARG A O 1
ATOM 2452 N N . GLU A 1 304 ? 11.161 11.534 -21.448 1.00 87.38 304 GLU A N 1
ATOM 2453 C CA . GLU A 1 304 ? 10.560 12.668 -22.167 1.00 87.38 304 GLU A CA 1
ATOM 2454 C C . GLU A 1 304 ? 9.183 12.324 -22.760 1.00 87.38 304 GLU A C 1
ATOM 2456 O O . GLU A 1 304 ? 8.378 13.221 -23.002 1.00 87.38 304 GLU A O 1
ATOM 2461 N N . HIS A 1 305 ? 8.873 11.032 -22.890 1.00 82.81 305 HIS A N 1
ATOM 2462 C CA . HIS A 1 305 ? 7.581 10.507 -23.333 1.00 82.81 305 HIS A CA 1
ATOM 2463 C C . HIS A 1 305 ? 6.667 10.070 -22.170 1.00 82.81 305 HIS A C 1
ATOM 2465 O O . HIS A 1 305 ? 5.782 9.242 -22.363 1.00 82.81 305 HIS A O 1
ATOM 2471 N N . ASP A 1 306 ? 6.879 10.609 -20.961 1.00 82.00 306 ASP A N 1
ATOM 2472 C CA . ASP A 1 306 ? 6.091 10.314 -19.746 1.00 82.00 306 ASP A CA 1
ATOM 2473 C C . ASP A 1 306 ? 6.084 8.822 -19.348 1.00 82.00 306 ASP A C 1
ATOM 2475 O O . ASP A 1 306 ? 5.169 8.323 -18.695 1.00 82.00 306 ASP A O 1
ATOM 2479 N N . MET A 1 307 ? 7.132 8.089 -19.736 1.00 79.44 307 MET A N 1
ATOM 2480 C CA . MET A 1 307 ? 7.346 6.703 -19.334 1.00 79.44 307 MET A CA 1
ATOM 2481 C C . MET A 1 307 ? 8.448 6.599 -18.285 1.00 79.44 307 MET A C 1
ATOM 2483 O O . MET A 1 307 ? 9.498 7.239 -18.368 1.00 79.44 307 MET A O 1
ATOM 2487 N N . ASP A 1 308 ? 8.234 5.732 -17.302 1.00 79.44 308 ASP A N 1
ATOM 2488 C CA . ASP A 1 308 ? 9.249 5.438 -16.303 1.00 79.44 308 ASP A CA 1
ATOM 2489 C C . ASP A 1 308 ? 10.321 4.501 -16.857 1.00 79.44 308 ASP A C 1
ATOM 2491 O O . ASP A 1 308 ? 10.033 3.498 -17.508 1.00 79.44 308 ASP A O 1
ATOM 2495 N N . ALA A 1 309 ? 11.578 4.841 -16.582 1.00 86.44 309 ALA A N 1
ATOM 2496 C CA . ALA A 1 309 ? 12.731 4.105 -17.066 1.00 86.44 309 ALA A CA 1
ATOM 2497 C C . ALA A 1 309 ? 13.894 4.198 -16.069 1.00 86.44 309 ALA A C 1
ATOM 2499 O O . ALA A 1 309 ? 14.260 5.290 -15.619 1.00 86.44 309 ALA A O 1
ATOM 2500 N N . PHE A 1 310 ? 14.514 3.058 -15.766 1.00 89.12 310 PHE A N 1
ATOM 2501 C CA . PHE A 1 310 ? 15.602 2.918 -14.790 1.00 89.12 310 PHE A CA 1
ATOM 2502 C C . PHE A 1 310 ? 16.827 2.273 -15.425 1.00 89.12 310 PHE A C 1
ATOM 2504 O O . PHE A 1 310 ? 16.708 1.568 -16.418 1.00 89.12 310 PHE A O 1
ATOM 2511 N N . ILE A 1 311 ? 18.013 2.496 -14.862 1.00 92.00 311 ILE A N 1
ATOM 2512 C CA . ILE A 1 311 ? 19.206 1.761 -15.297 1.00 92.00 311 ILE A CA 1
ATOM 2513 C C . ILE A 1 311 ? 19.258 0.442 -14.528 1.00 92.00 311 ILE A C 1
ATOM 2515 O O . ILE A 1 311 ? 19.227 0.441 -13.300 1.00 92.00 311 ILE A O 1
ATOM 2519 N N . TYR A 1 312 ? 19.350 -0.668 -15.250 1.00 91.06 312 TYR A N 1
ATOM 2520 C CA . TYR A 1 312 ? 19.461 -2.008 -14.691 1.00 91.06 312 TYR A CA 1
ATOM 2521 C C . TYR A 1 312 ? 20.789 -2.640 -15.094 1.00 91.06 312 TYR A C 1
ATOM 2523 O O . TYR A 1 312 ? 21.100 -2.784 -16.276 1.00 91.06 312 TYR A O 1
ATOM 2531 N N . TRP A 1 313 ? 21.569 -3.013 -14.087 1.00 91.44 313 TRP A N 1
ATOM 2532 C CA . TRP A 1 313 ? 22.891 -3.598 -14.253 1.00 91.44 313 TRP A CA 1
ATOM 2533 C C . TRP A 1 313 ? 22.799 -5.111 -14.123 1.00 91.44 313 TRP A C 1
ATOM 2535 O O . TRP A 1 313 ? 22.402 -5.618 -13.073 1.00 91.44 313 TRP A O 1
ATOM 2545 N N . VAL A 1 314 ? 23.199 -5.830 -15.169 1.00 88.94 314 VAL A N 1
ATOM 2546 C CA . VAL A 1 314 ? 23.410 -7.277 -15.088 1.00 88.94 314 VAL A CA 1
ATOM 2547 C C . VAL A 1 314 ? 24.891 -7.495 -14.781 1.00 88.94 314 VAL A C 1
ATOM 2549 O O . VAL A 1 314 ? 25.726 -7.211 -15.646 1.00 88.94 314 VAL A O 1
ATOM 2552 N N . PRO A 1 315 ? 25.240 -7.913 -13.549 1.00 81.19 315 PRO A N 1
ATOM 2553 C CA . PRO A 1 315 ? 26.631 -8.057 -13.138 1.00 81.19 315 PRO A CA 1
ATOM 2554 C C . PRO A 1 315 ? 27.335 -9.116 -13.985 1.00 81.19 315 PRO A C 1
ATOM 2556 O O . PRO A 1 315 ? 26.727 -10.130 -14.325 1.00 81.19 315 PRO A O 1
ATOM 2559 N N . GLN A 1 316 ? 28.624 -8.898 -14.271 1.00 77.00 316 GLN A N 1
ATOM 2560 C CA . GLN A 1 316 ? 29.455 -9.915 -14.909 1.00 77.00 316 GLN A CA 1
ATOM 2561 C C . GLN A 1 316 ? 29.460 -11.177 -14.051 1.00 77.00 316 GLN A C 1
ATOM 2563 O O . GLN A 1 316 ? 29.940 -11.161 -12.916 1.00 77.00 316 GLN A O 1
ATOM 2568 N N . ARG A 1 317 ? 28.904 -12.270 -14.578 1.00 75.88 317 ARG A N 1
ATOM 2569 C CA . ARG A 1 317 ? 29.066 -13.579 -13.945 1.00 75.88 317 ARG A CA 1
ATOM 2570 C C . ARG A 1 317 ? 30.515 -13.999 -14.187 1.00 75.88 317 ARG A C 1
ATOM 2572 O O . ARG A 1 317 ? 30.876 -14.259 -15.334 1.00 75.88 317 ARG A O 1
ATOM 2579 N N . ASP A 1 318 ? 31.330 -14.038 -13.131 1.00 61.69 318 ASP A N 1
ATOM 2580 C CA . ASP A 1 318 ? 32.681 -14.611 -13.179 1.00 61.69 318 ASP A CA 1
ATOM 2581 C C . ASP A 1 318 ? 32.584 -16.012 -13.811 1.00 61.69 318 ASP A C 1
ATOM 2583 O O . ASP A 1 318 ? 31.983 -16.921 -13.232 1.00 61.69 318 ASP A O 1
ATOM 2587 N N . ARG A 1 319 ? 33.070 -16.149 -15.050 1.00 50.94 319 ARG A N 1
ATOM 2588 C CA . ARG A 1 319 ? 33.003 -17.393 -15.831 1.00 50.94 319 ARG A CA 1
ATOM 2589 C C . ARG A 1 319 ? 34.098 -18.374 -15.457 1.00 50.94 319 ARG A C 1
ATOM 2591 O O . ARG A 1 319 ? 35.253 -17.924 -15.279 1.00 50.94 319 ARG A O 1
#

Nearest PDB structures (foldseek):
  3qq2-assembly2_B  TM=4.382E-01  e=1.086E-02  Bordetella pertussis
  4ctd-assembly1_A  TM=4.819E-01  e=1.125E-01  Escherichia coli K-12
  5fp2-assembly1_A  TM=2.506E-01  e=2.866E-01  Pseudomonas aeruginosa PAO1
  8xcj-assembly1_B  TM=3.781E-01  e=2.290E+00  Shigella sonnei
  1af6-assembly1_A  TM=3.491E-01  e=3.470E+00  Escherichia coli

pLDDT: mean 73.13, std 18.88, range [34.72, 96.88]

Radius of gyration: 27.5 Å; Cα contacts (8 Å, |Δi|>4): 494; chains: 1; bounding box: 70×61×68 Å

Mean predicted aligned error: 18.32 Å

Sequence (319 aa):
MKPFFVFVSLAMASLSVQAEDTFFSIAGTTPIQQFERAGARAYVHRDLGRHLAIAGGYAQSEPQRGVSQGSVIARFSMPFQTSLNERVYPFAGIDQQIEAGAIEPAVFLGAGIEQQWIDQWGGFIETRYQLDREQDWHLQVGVRFWPGRAKRLDARVRSSDPDQARQDDDFNERIELSDVEQRQAQPQPEPEPEPEPEPQPEPEPVVQAEPEPEPEPVRSDSETDRFLASIMEQAKRDLPDGVYVHLGFFRQVQSIQRYRNLVTDYVWGDELLVHYDEPLNGFRVLIGPYTEPDARARRQDIREHDMDAFIYWVPQRDR

Secondary structure (DSSP, 8-state):
--SHHHHHHHHHHH--S----EEEEEEEEEETT-TT--EEEEEEEEE-SSS-EEEEEEEE---BTTB--EEEEEEEEEEPP-TT-TTEEEEEEEEEEEETT-SS-EEEEEEEEEEEEETTEEEEEEEEEESSSTT-EEEEEEEEE-HHHHTTHHHHHHT---S---------------S-------PPPPPPPPPPPPPPPPPPP---PPPPPPPP-----HHHHHHHHHHHHHHTSPPPSEEEEEEEEESSHHHHHHHHHHHTTTS-TTTEEEEEETTTTEEEEEEEEE-HHHHHHHHHHHHHTT---EEEEE-----

Solvent-accessible surface area (backbone atoms only — not comparable to full-atom values): 18766 Å² total; per-residue (Å²): 139,73,75,64,68,55,51,62,58,47,55,71,72,66,69,80,77,86,68,81,46,49,36,37,37,46,29,44,34,23,39,72,92,41,69,89,46,48,20,45,37,40,37,47,34,38,32,61,74,88,49,35,32,44,28,49,31,46,34,39,65,38,82,50,93,92,46,89,50,55,20,50,31,44,37,42,35,36,54,45,92,51,96,87,42,102,39,52,35,41,33,39,33,42,37,41,35,40,47,82,89,56,94,68,65,52,43,30,46,34,44,33,42,34,38,50,80,49,85,39,37,28,40,36,43,34,44,30,38,37,74,90,42,93,85,48,42,30,42,32,45,34,42,38,39,25,70,61,37,66,70,32,66,67,45,60,58,64,64,74,63,74,97,72,75,76,79,76,89,73,85,83,75,81,78,79,89,78,89,87,86,87,82,81,89,76,85,80,80,82,82,77,82,77,79,80,83,75,83,78,78,79,84,73,83,81,72,80,75,72,82,76,75,77,78,71,81,76,76,77,52,71,63,57,58,52,46,53,52,51,49,55,60,46,16,71,44,80,79,72,65,39,28,24,28,34,57,40,72,39,82,46,74,71,56,50,58,60,50,47,68,68,44,49,84,81,42,59,74,85,46,57,40,48,34,56,40,70,95,75,64,30,33,38,35,33,34,62,76,37,55,68,71,55,29,53,52,52,31,50,59,44,40,76,69,82,38,68,55,41,85,39,76,41,72,77,73,89,126